Protein AF-A0A951BXE2-F1 (afdb_monomer)

Mean predicted aligned error: 8.33 Å

Structure (mmCIF, N/CA/C/O backbone):
data_AF-A0A951BXE2-F1
#
_entry.id   AF-A0A951BXE2-F1
#
loop_
_atom_site.group_PDB
_atom_site.id
_atom_site.type_symbol
_atom_site.label_atom_id
_atom_site.label_alt_id
_atom_site.label_comp_id
_atom_site.label_asym_id
_atom_site.label_entity_id
_atom_site.label_seq_id
_atom_site.pdbx_PDB_ins_code
_atom_site.Cartn_x
_atom_site.Cartn_y
_atom_site.Cartn_z
_atom_site.occupancy
_atom_site.B_iso_or_equiv
_atom_site.auth_seq_id
_atom_site.auth_comp_id
_atom_site.auth_asym_id
_atom_site.auth_atom_id
_atom_site.pdbx_PDB_model_num
ATOM 1 N N . MET A 1 1 ? 21.592 6.121 10.209 1.00 32.81 1 MET A N 1
ATOM 2 C CA . MET A 1 1 ? 21.013 7.074 11.179 1.00 32.81 1 MET A CA 1
ATOM 3 C C . MET A 1 1 ? 20.454 8.231 10.375 1.00 32.81 1 MET A C 1
ATOM 5 O O . MET A 1 1 ? 21.244 8.970 9.803 1.00 32.81 1 MET A O 1
ATOM 9 N N . ARG A 1 2 ? 19.125 8.329 10.240 1.00 44.91 2 ARG A N 1
ATOM 10 C CA . ARG A 1 2 ? 18.489 9.507 9.641 1.00 44.91 2 ARG A CA 1
ATOM 11 C C . ARG A 1 2 ? 18.768 10.678 10.575 1.00 44.91 2 ARG A C 1
ATOM 13 O O . ARG A 1 2 ? 18.333 10.673 11.724 1.00 44.91 2 ARG A O 1
ATOM 20 N N . TYR A 1 3 ? 19.587 11.619 10.120 1.00 31.77 3 TYR A N 1
ATOM 21 C CA . TYR A 1 3 ? 19.733 12.892 10.806 1.00 31.77 3 TYR A CA 1
ATOM 22 C C . TYR A 1 3 ? 18.396 13.611 10.699 1.00 31.77 3 TYR A C 1
ATOM 24 O O . TYR A 1 3 ? 17.775 13.637 9.639 1.00 31.77 3 TYR A O 1
ATOM 32 N N . TRP A 1 4 ? 17.937 14.108 11.837 1.00 38.69 4 TRP A N 1
ATOM 33 C CA . TRP A 1 4 ? 16.630 14.707 12.038 1.00 38.69 4 TRP A CA 1
ATOM 34 C C . TRP A 1 4 ? 16.454 15.918 11.109 1.00 38.69 4 TRP A C 1
ATOM 36 O O . TRP A 1 4 ? 16.872 17.025 11.423 1.00 38.69 4 TRP A O 1
ATOM 46 N N . ASN A 1 5 ? 15.847 15.693 9.948 1.00 27.61 5 ASN A N 1
ATOM 47 C CA . ASN A 1 5 ? 15.162 16.716 9.177 1.00 27.61 5 ASN A CA 1
ATOM 48 C C . ASN A 1 5 ? 13.704 16.292 9.167 1.00 27.61 5 ASN A C 1
ATOM 50 O O . ASN A 1 5 ? 13.271 15.507 8.327 1.00 27.61 5 ASN A O 1
ATOM 54 N N . VAL A 1 6 ? 12.957 16.774 10.156 1.00 38.56 6 VAL A N 1
ATOM 55 C CA . VAL A 1 6 ? 11.501 16.737 10.106 1.00 38.56 6 VAL A CA 1
ATOM 56 C C . VAL A 1 6 ? 11.100 17.672 8.967 1.00 38.56 6 VAL A C 1
ATOM 58 O O . VAL A 1 6 ? 10.948 18.877 9.158 1.00 38.56 6 VAL A O 1
ATOM 61 N N . LEU A 1 7 ? 11.018 17.139 7.749 1.00 33.62 7 LEU A N 1
ATOM 62 C CA . LEU A 1 7 ? 10.490 17.876 6.614 1.00 33.62 7 LEU A CA 1
ATOM 63 C C . LEU A 1 7 ? 8.962 17.882 6.760 1.00 33.62 7 LEU A C 1
ATOM 65 O O . LEU A 1 7 ? 8.259 17.047 6.199 1.00 33.62 7 LEU A O 1
ATOM 69 N N . PHE A 1 8 ? 8.445 18.806 7.572 1.00 41.22 8 PHE A N 1
ATOM 70 C CA . PHE A 1 8 ? 7.027 19.154 7.556 1.00 41.22 8 PHE A CA 1
ATOM 71 C C . PHE A 1 8 ? 6.716 19.797 6.201 1.00 41.22 8 PHE A C 1
ATOM 73 O O . PHE A 1 8 ? 6.899 20.997 6.011 1.00 41.22 8 PHE A O 1
ATOM 80 N N . LEU A 1 9 ? 6.233 19.004 5.249 1.00 40.50 9 LEU A N 1
ATOM 81 C CA . LEU A 1 9 ? 5.475 19.521 4.115 1.00 40.50 9 LEU A CA 1
ATOM 82 C C . LEU A 1 9 ? 4.016 19.117 4.280 1.00 40.50 9 LEU A C 1
ATOM 84 O O . LEU A 1 9 ? 3.549 18.143 3.703 1.00 40.50 9 LEU A O 1
ATOM 88 N N . ALA A 1 10 ? 3.293 19.913 5.061 1.00 40.94 10 ALA A N 1
ATOM 89 C CA . ALA A 1 10 ? 1.849 20.009 4.951 1.00 40.94 10 ALA A CA 1
ATOM 90 C C . ALA A 1 10 ? 1.418 21.429 5.325 1.00 40.94 10 ALA A C 1
ATOM 92 O O . ALA A 1 10 ? 1.419 21.809 6.493 1.00 40.94 10 ALA A O 1
ATOM 93 N N . VAL A 1 11 ? 1.022 22.215 4.325 1.00 41.53 11 VAL A N 1
ATOM 94 C CA . VAL A 1 11 ? 0.065 23.299 4.548 1.00 41.53 11 VAL A CA 1
ATOM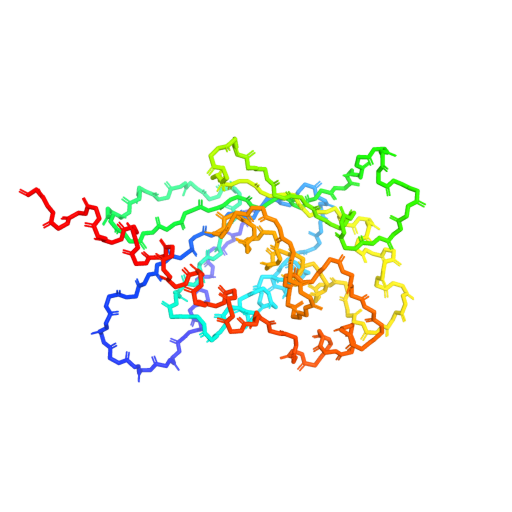 95 C C . VAL A 1 11 ? -1.128 23.027 3.649 1.00 41.53 11 VAL A C 1
ATOM 97 O O . VAL A 1 11 ? -1.159 23.422 2.490 1.00 41.53 11 VAL A O 1
ATOM 100 N N . PHE A 1 12 ? -2.123 22.363 4.223 1.00 40.31 12 PHE A N 1
ATOM 101 C CA . PHE A 1 12 ? -3.513 22.663 3.926 1.00 40.31 12 PHE A CA 1
ATOM 102 C C . PHE A 1 12 ? -4.162 23.042 5.250 1.00 40.31 12 PHE A C 1
ATOM 104 O O . PHE A 1 12 ? -4.399 22.200 6.111 1.00 40.31 12 PHE A O 1
ATOM 111 N N . ALA A 1 13 ? -4.399 24.341 5.424 1.00 41.44 13 ALA A N 1
ATOM 112 C CA . ALA A 1 13 ? -5.265 24.843 6.473 1.00 41.44 13 ALA A CA 1
ATOM 113 C C . ALA A 1 13 ? -6.704 24.420 6.136 1.00 41.44 13 ALA A C 1
ATOM 115 O O . ALA A 1 13 ? -7.408 25.092 5.386 1.00 41.44 13 ALA A O 1
ATOM 116 N N . GLY A 1 14 ? -7.105 23.265 6.656 1.00 33.75 14 GLY A N 1
ATOM 117 C CA . GLY A 1 14 ? -8.484 22.812 6.766 1.00 33.75 14 GLY A CA 1
ATOM 118 C C . GLY A 1 14 ? -8.750 22.513 8.237 1.00 33.75 14 GLY A C 1
ATOM 119 O O . GLY A 1 14 ? -7.901 21.933 8.900 1.00 33.75 14 GLY A O 1
ATOM 120 N N . ASN A 1 15 ? -9.874 23.008 8.747 1.00 37.72 15 ASN A N 1
ATOM 121 C CA . ASN A 1 15 ? -10.244 23.058 10.162 1.00 37.72 15 ASN A CA 1
ATOM 122 C C . ASN A 1 15 ? -9.956 21.780 10.976 1.00 37.72 15 ASN A C 1
ATOM 124 O O . ASN A 1 15 ? -10.069 20.669 10.468 1.00 37.72 15 ASN A O 1
ATOM 128 N N . LEU A 1 16 ? -9.660 21.992 12.265 1.00 46.91 16 LEU A N 1
ATOM 129 C CA . LEU A 1 16 ? -9.632 21.004 13.347 1.00 46.91 16 LEU A CA 1
ATOM 130 C C . LEU A 1 16 ? -10.877 20.105 13.302 1.00 46.91 16 LEU A C 1
ATOM 132 O O . LEU A 1 16 ? -11.921 20.460 13.840 1.00 46.91 16 LEU A O 1
ATOM 136 N N . ASP A 1 17 ? -10.746 18.936 12.694 1.00 48.78 17 ASP A N 1
ATOM 137 C CA . ASP A 1 17 ? -11.644 17.809 12.903 1.00 48.78 17 ASP A CA 1
ATOM 138 C C . ASP A 1 17 ? -10.753 16.625 13.264 1.00 48.78 17 ASP A C 1
ATOM 140 O O . ASP A 1 17 ? -9.683 16.447 12.680 1.00 48.78 17 ASP A O 1
ATOM 144 N N . ALA A 1 18 ? -11.126 15.865 14.289 1.00 53.56 18 ALA A N 1
ATOM 145 C CA . ALA A 1 18 ? -10.296 14.801 14.838 1.00 53.56 18 ALA A CA 1
ATOM 146 C C . ALA A 1 18 ? -10.163 13.632 13.843 1.00 53.56 18 ALA A C 1
ATOM 148 O O . ALA A 1 18 ? -10.902 12.649 13.914 1.00 53.56 18 ALA A O 1
ATOM 149 N N . GLY A 1 19 ? -9.249 13.780 12.883 1.00 69.19 19 GLY A N 1
ATOM 150 C CA . GLY A 1 19 ? -8.997 12.829 11.810 1.00 69.19 19 GLY A CA 1
ATOM 151 C C . GLY A 1 19 ? -8.467 11.504 12.343 1.00 69.19 19 GLY A C 1
ATOM 152 O O . GLY A 1 19 ? -7.704 11.459 13.307 1.00 69.19 19 GLY A O 1
ATOM 153 N N . TYR A 1 20 ? -8.884 10.408 11.717 1.00 83.50 20 TYR A N 1
ATOM 154 C CA . TYR A 1 20 ? -8.294 9.101 11.983 1.00 83.50 20 TYR A CA 1
ATOM 155 C C . TYR A 1 20 ? -6.838 9.093 11.528 1.00 83.50 20 TYR A C 1
ATOM 157 O O . TYR A 1 20 ? -6.518 9.668 10.486 1.00 83.50 20 TYR A O 1
ATOM 165 N N . ARG A 1 21 ? -5.964 8.418 12.275 1.00 87.88 21 ARG A N 1
ATOM 166 C CA . ARG A 1 21 ? -4.556 8.272 11.906 1.00 87.88 21 ARG A CA 1
ATOM 167 C C . ARG A 1 21 ? -4.246 6.830 11.536 1.00 87.88 21 ARG A C 1
ATOM 169 O O . ARG A 1 21 ? -4.663 5.896 12.218 1.00 87.88 21 ARG A O 1
ATOM 176 N N . ILE A 1 22 ? -3.492 6.660 10.460 1.00 91.38 22 ILE A N 1
ATOM 177 C CA . ILE A 1 22 ? -2.901 5.394 10.047 1.00 91.38 22 ILE A CA 1
ATOM 178 C C . ILE A 1 22 ? -1.387 5.559 10.150 1.00 91.38 22 ILE A C 1
ATOM 180 O O . ILE A 1 22 ? -0.772 6.245 9.342 1.00 91.38 22 ILE A O 1
ATOM 184 N N . GLU A 1 23 ? -0.777 4.937 11.148 1.00 92.44 23 GLU A N 1
ATOM 185 C CA . GLU A 1 23 ? 0.674 4.846 11.258 1.00 92.44 23 GLU A CA 1
ATOM 186 C C . GLU A 1 23 ? 1.167 3.606 10.516 1.00 92.44 23 GLU A C 1
ATOM 188 O O . GLU A 1 23 ? 0.747 2.487 10.811 1.00 92.44 23 GLU A O 1
ATOM 193 N N . VAL A 1 24 ? 2.098 3.788 9.585 1.00 95.00 24 VAL A N 1
ATOM 194 C CA . VAL A 1 24 ? 2.720 2.694 8.842 1.00 95.00 24 VAL A CA 1
ATOM 195 C C . VAL A 1 24 ? 4.212 2.685 9.127 1.00 95.00 24 VAL A C 1
ATOM 197 O O . VAL A 1 24 ? 4.941 3.603 8.763 1.00 95.00 24 VAL A O 1
ATOM 200 N N . VAL A 1 25 ? 4.673 1.628 9.791 1.00 95.62 25 VAL A N 1
ATOM 201 C CA . VAL A 1 25 ? 6.096 1.367 10.002 1.00 95.62 25 VAL A CA 1
ATOM 202 C C . VAL A 1 25 ? 6.639 0.632 8.783 1.00 95.62 25 VAL A C 1
ATOM 204 O O . VAL A 1 25 ? 6.129 -0.435 8.448 1.00 95.62 25 VAL A O 1
ATOM 207 N N . VAL A 1 26 ? 7.677 1.160 8.139 1.00 96.81 26 VAL A N 1
ATOM 208 C CA . VAL A 1 26 ? 8.305 0.558 6.957 1.00 96.81 26 VAL A CA 1
ATOM 209 C C . VAL A 1 26 ? 9.678 -0.007 7.323 1.00 96.81 26 VAL A C 1
ATOM 211 O O . VAL A 1 26 ? 10.581 0.702 7.771 1.00 96.81 26 VAL A O 1
ATOM 214 N N . CYS A 1 27 ? 9.849 -1.316 7.130 1.00 96.38 27 CYS A N 1
ATOM 215 C CA . CYS A 1 27 ? 11.110 -2.026 7.330 1.00 96.38 27 CYS A CA 1
ATOM 216 C C . CYS A 1 27 ? 11.719 -2.445 5.994 1.00 96.38 27 CYS A C 1
ATOM 218 O O . CYS A 1 27 ? 11.219 -3.347 5.322 1.00 96.38 27 CYS A O 1
ATOM 220 N N . ASN A 1 28 ? 12.838 -1.816 5.636 1.00 95.94 28 ASN A N 1
ATOM 221 C CA . ASN A 1 28 ? 13.569 -2.088 4.405 1.00 95.94 28 ASN A CA 1
ATOM 222 C C . ASN A 1 28 ? 14.515 -3.297 4.543 1.00 95.94 28 ASN A C 1
ATOM 224 O O . ASN A 1 28 ? 15.723 -3.135 4.705 1.00 95.94 28 ASN A O 1
ATOM 228 N N . PHE A 1 29 ? 13.980 -4.517 4.467 1.00 95.81 29 PHE A N 1
ATOM 229 C CA . PHE A 1 29 ? 14.803 -5.735 4.386 1.00 95.81 29 PHE A CA 1
ATOM 230 C C . PHE A 1 29 ? 15.320 -6.016 2.966 1.00 95.81 29 PHE A C 1
ATOM 232 O O . PHE A 1 29 ? 16.165 -6.890 2.792 1.00 95.81 29 PHE A O 1
ATOM 239 N N . ALA A 1 30 ? 14.840 -5.273 1.967 1.00 94.81 30 ALA A N 1
ATOM 240 C CA . ALA A 1 30 ? 15.291 -5.342 0.581 1.00 94.81 30 ALA A CA 1
ATOM 241 C C . ALA A 1 30 ? 16.540 -4.489 0.297 1.00 94.81 30 ALA A C 1
ATOM 243 O O . ALA A 1 30 ? 17.122 -4.591 -0.774 1.00 94.81 30 ALA A O 1
ATOM 244 N N . SER A 1 31 ? 16.993 -3.676 1.262 1.00 94.81 31 SER A N 1
ATOM 245 C CA . SER A 1 31 ? 18.116 -2.740 1.077 1.00 94.81 31 SER A CA 1
ATOM 246 C C . SER A 1 31 ? 17.917 -1.764 -0.089 1.00 94.81 31 SER A C 1
ATOM 248 O O . SER A 1 31 ? 18.885 -1.327 -0.708 1.00 94.81 31 SER A O 1
ATOM 250 N N . LEU A 1 32 ? 16.662 -1.382 -0.349 1.00 94.62 32 LEU A N 1
ATOM 251 C CA . LEU A 1 32 ? 16.334 -0.345 -1.322 1.00 94.62 32 LEU A CA 1
ATOM 252 C C . LEU A 1 32 ? 16.959 1.005 -0.933 1.00 94.62 32 LEU A C 1
ATOM 254 O O . LEU A 1 32 ? 17.033 1.322 0.263 1.00 94.62 32 LEU A O 1
ATOM 258 N N . PRO A 1 33 ? 17.368 1.828 -1.909 1.00 95.62 33 PRO A N 1
ATOM 259 C CA . PRO A 1 33 ? 17.777 3.204 -1.665 1.00 95.62 33 PRO A CA 1
ATOM 260 C C . PRO A 1 33 ? 16.678 4.043 -0.995 1.00 95.62 33 PRO A C 1
ATOM 262 O O . PRO A 1 33 ? 15.490 3.885 -1.274 1.00 95.62 33 PRO A O 1
ATOM 265 N N . GLU A 1 34 ? 17.069 5.013 -0.163 1.00 93.44 34 GLU A N 1
ATOM 266 C CA . GLU A 1 34 ? 16.116 5.864 0.575 1.00 93.44 34 GLU A CA 1
ATOM 267 C C . GLU A 1 34 ? 15.155 6.641 -0.343 1.00 93.44 34 GLU A C 1
ATOM 269 O O . GLU A 1 34 ? 13.986 6.826 0.004 1.00 93.44 34 GLU A O 1
ATOM 274 N N . TYR A 1 35 ? 15.609 7.058 -1.531 1.00 94.56 35 TYR A N 1
ATOM 275 C CA . TYR A 1 35 ? 14.757 7.779 -2.482 1.00 94.56 35 TYR A CA 1
ATOM 276 C C . TYR A 1 35 ? 13.623 6.901 -3.034 1.00 94.56 35 TYR A C 1
ATOM 278 O O . TYR A 1 35 ? 12.535 7.414 -3.300 1.00 94.56 35 TYR A O 1
ATOM 286 N N . GLU A 1 36 ? 13.847 5.592 -3.180 1.00 95.69 36 GLU A N 1
ATOM 287 C CA . GLU A 1 36 ? 12.826 4.659 -3.667 1.00 95.69 36 GLU A CA 1
ATOM 288 C C . GLU A 1 36 ? 11.764 4.421 -2.605 1.00 95.69 36 GLU A C 1
ATOM 290 O O . GLU A 1 36 ? 10.576 4.454 -2.916 1.00 95.69 36 GLU A O 1
ATOM 295 N N . ILE A 1 37 ? 12.187 4.271 -1.346 1.00 96.50 37 ILE A N 1
ATOM 296 C CA . ILE A 1 37 ? 11.281 4.141 -0.200 1.00 96.50 37 ILE A CA 1
ATOM 297 C C . ILE A 1 37 ? 10.431 5.402 -0.071 1.00 96.50 37 ILE A C 1
ATOM 299 O O . ILE A 1 37 ? 9.210 5.314 -0.067 1.00 96.50 37 ILE A O 1
ATOM 303 N N . THR A 1 38 ? 11.064 6.577 -0.057 1.00 96.19 38 THR A N 1
ATOM 304 C CA . THR A 1 38 ? 10.362 7.865 0.073 1.00 96.19 38 THR A CA 1
ATOM 305 C C . THR A 1 38 ? 9.359 8.072 -1.067 1.00 96.19 38 THR A C 1
ATOM 307 O O . THR A 1 38 ? 8.251 8.562 -0.855 1.00 96.19 38 THR A O 1
ATOM 310 N N . THR A 1 39 ? 9.719 7.669 -2.291 1.00 97.06 39 THR A N 1
ATOM 311 C CA . THR A 1 39 ? 8.804 7.737 -3.438 1.00 97.06 39 THR A CA 1
ATOM 312 C C . THR A 1 39 ? 7.649 6.750 -3.274 1.00 97.06 39 THR A C 1
ATOM 314 O O . THR A 1 39 ? 6.500 7.132 -3.466 1.00 97.06 39 THR A O 1
ATOM 317 N N . ALA A 1 40 ? 7.918 5.506 -2.872 1.00 97.81 40 ALA A N 1
ATOM 318 C CA . ALA A 1 40 ? 6.885 4.502 -2.636 1.00 97.81 40 ALA A CA 1
ATOM 319 C C . ALA A 1 40 ? 5.904 4.913 -1.524 1.00 97.81 40 ALA A C 1
ATOM 321 O O . ALA A 1 40 ? 4.694 4.790 -1.701 1.00 97.81 40 ALA A O 1
ATOM 322 N N . GLU A 1 41 ? 6.399 5.466 -0.416 1.00 97.75 41 GLU A N 1
ATOM 323 C CA . GLU A 1 41 ? 5.582 6.025 0.667 1.00 97.75 41 GLU A CA 1
ATOM 324 C C . GLU A 1 41 ? 4.681 7.160 0.162 1.00 97.75 41 GLU A C 1
ATOM 326 O O . GLU A 1 41 ? 3.491 7.195 0.473 1.00 97.75 41 GLU A O 1
ATOM 331 N N . ALA A 1 42 ? 5.209 8.060 -0.675 1.00 96.75 42 ALA A N 1
ATOM 332 C CA . ALA A 1 42 ? 4.427 9.146 -1.263 1.00 96.75 42 ALA A CA 1
ATOM 333 C C . ALA A 1 42 ? 3.335 8.641 -2.226 1.00 96.75 42 ALA A C 1
ATOM 335 O O . ALA A 1 42 ? 2.222 9.169 -2.230 1.00 96.75 42 ALA A O 1
ATOM 336 N N . GLU A 1 43 ? 3.626 7.614 -3.026 1.00 97.75 43 GLU A N 1
ATOM 337 C CA . GLU A 1 43 ? 2.657 6.990 -3.937 1.00 97.75 43 GLU A CA 1
ATOM 338 C C . GLU A 1 43 ? 1.566 6.240 -3.162 1.00 97.75 43 GL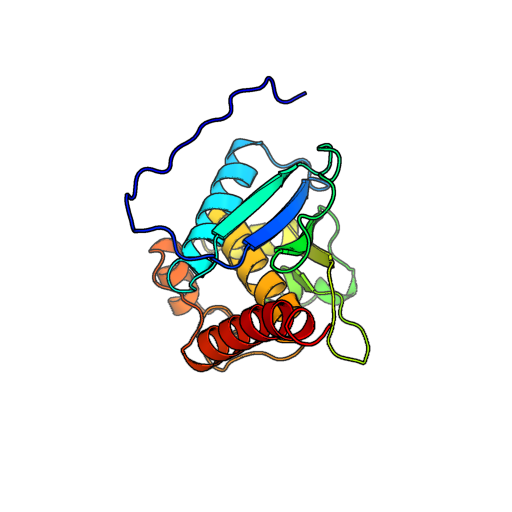U A C 1
ATOM 340 O O . GLU A 1 43 ? 0.377 6.379 -3.458 1.00 97.75 43 GLU A O 1
ATOM 345 N N . ALA A 1 44 ? 1.946 5.520 -2.104 1.00 97.56 44 ALA A N 1
ATOM 346 C CA . ALA A 1 44 ? 1.000 4.888 -1.195 1.00 97.56 44 ALA A CA 1
ATOM 347 C C . ALA A 1 44 ? 0.126 5.934 -0.483 1.00 97.56 44 ALA A C 1
ATOM 349 O O . ALA A 1 44 ? -1.091 5.791 -0.439 1.00 97.56 44 ALA A O 1
ATOM 350 N N . ALA A 1 45 ? 0.707 7.027 0.019 1.00 95.44 45 ALA A N 1
ATOM 351 C CA . ALA A 1 45 ? -0.051 8.117 0.635 1.00 95.44 45 ALA A CA 1
ATOM 352 C C . ALA A 1 45 ? -1.056 8.732 -0.350 1.00 95.44 45 ALA A C 1
ATOM 354 O O . ALA A 1 45 ? -2.208 8.984 0.009 1.00 95.44 45 ALA A O 1
ATOM 355 N N . PHE A 1 46 ? -0.651 8.916 -1.610 1.00 95.44 46 PHE A N 1
ATOM 356 C CA . PHE A 1 46 ? -1.538 9.414 -2.655 1.00 95.44 46 PHE A CA 1
ATOM 357 C C . PHE A 1 46 ? -2.718 8.464 -2.908 1.00 95.44 46 PHE A C 1
ATOM 359 O O . PHE A 1 46 ? -3.857 8.914 -3.027 1.00 95.44 46 PHE A O 1
ATOM 366 N N . ALA A 1 47 ? -2.494 7.148 -2.918 1.00 96.00 47 ALA A N 1
ATOM 367 C CA . ALA A 1 47 ? -3.574 6.168 -3.039 1.00 96.00 47 ALA A CA 1
ATOM 368 C C . ALA A 1 47 ? -4.662 6.327 -1.952 1.00 96.00 47 ALA A C 1
ATOM 370 O O . ALA A 1 47 ? -5.842 6.098 -2.226 1.00 96.00 47 ALA A O 1
ATOM 371 N N . PHE A 1 48 ? -4.298 6.793 -0.752 1.00 94.50 48 PHE A N 1
ATOM 372 C CA . PHE A 1 48 ? -5.230 7.074 0.346 1.00 94.50 48 PHE A CA 1
ATOM 373 C C . PHE A 1 48 ? -5.841 8.489 0.326 1.00 94.50 48 PHE A C 1
ATOM 375 O O . PHE A 1 48 ? -6.703 8.771 1.152 1.00 94.50 48 PHE A O 1
ATOM 382 N N . HIS A 1 49 ? -5.493 9.370 -0.621 1.00 92.50 49 HIS A N 1
ATOM 383 C CA . HIS A 1 49 ? -5.849 10.803 -0.573 1.00 92.50 49 HIS A CA 1
ATOM 384 C C . HIS A 1 49 ? -7.357 11.129 -0.504 1.00 92.50 49 HIS A C 1
ATOM 386 O O . HIS A 1 49 ? -7.742 12.222 -0.096 1.00 92.50 49 HIS A O 1
ATOM 392 N N . THR A 1 50 ? -8.228 10.200 -0.909 1.00 89.75 50 THR A N 1
ATOM 393 C CA . THR A 1 50 ? -9.692 10.370 -0.883 1.00 89.75 50 THR A CA 1
ATOM 394 C C . THR A 1 50 ? -10.359 9.733 0.341 1.00 89.75 50 THR A C 1
ATOM 396 O O . THR A 1 50 ? -11.595 9.720 0.447 1.00 89.75 50 THR A O 1
ATOM 399 N N . ILE A 1 51 ? -9.556 9.173 1.247 1.00 90.88 51 ILE A N 1
ATOM 400 C CA . ILE A 1 51 ? -9.959 8.601 2.529 1.00 90.88 51 ILE A CA 1
ATOM 401 C C . ILE A 1 51 ? -9.650 9.651 3.608 1.00 90.88 51 ILE A C 1
ATOM 403 O O . ILE A 1 51 ? -8.555 10.207 3.611 1.00 90.88 51 ILE A O 1
ATOM 407 N N . PRO A 1 52 ? -10.587 9.954 4.525 1.00 86.19 52 PRO A N 1
ATOM 408 C CA . PRO A 1 52 ? -10.395 10.973 5.557 1.00 86.19 52 PRO A CA 1
ATOM 409 C C . PRO A 1 52 ? -9.528 10.439 6.711 1.00 86.19 52 PRO A C 1
ATOM 411 O O . PRO A 1 52 ? -10.002 10.278 7.836 1.00 86.19 52 PRO A O 1
ATOM 414 N N . ALA A 1 53 ? -8.271 10.115 6.412 1.00 86.19 53 ALA A N 1
ATOM 415 C CA . ALA A 1 53 ? -7.280 9.668 7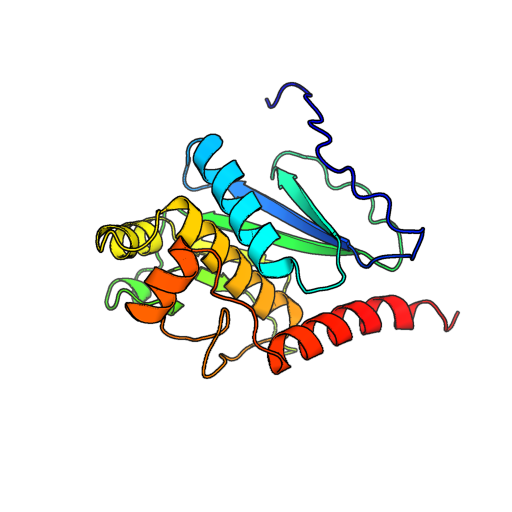.377 1.00 86.19 53 ALA A CA 1
ATOM 416 C C . ALA A 1 53 ? -5.913 10.293 7.085 1.00 86.19 53 ALA A C 1
ATOM 418 O O . ALA A 1 53 ? -5.494 10.389 5.933 1.00 86.19 53 ALA A O 1
ATOM 419 N N . GLU A 1 54 ? -5.208 10.683 8.140 1.00 87.56 54 GLU A N 1
ATOM 420 C CA . GLU A 1 54 ? -3.799 11.055 8.065 1.00 87.56 54 GLU A CA 1
ATOM 421 C C . GLU A 1 54 ? -2.956 9.774 8.019 1.00 87.56 54 GLU A C 1
ATOM 423 O O . GLU A 1 54 ? -3.051 8.946 8.926 1.00 87.56 54 GLU A O 1
ATOM 428 N N . VAL A 1 55 ? -2.134 9.596 6.980 1.00 90.75 55 VAL A N 1
ATOM 429 C CA . VAL A 1 55 ? -1.182 8.478 6.899 1.00 90.75 55 VAL A CA 1
ATOM 430 C C . VAL A 1 55 ? 0.205 8.972 7.297 1.00 90.75 55 VAL A C 1
ATOM 432 O O . VAL A 1 55 ? 0.773 9.840 6.635 1.00 90.75 55 VAL A O 1
ATOM 435 N N . THR A 1 56 ? 0.758 8.415 8.371 1.00 91.31 56 THR A N 1
ATOM 436 C CA . THR A 1 56 ? 2.088 8.751 8.888 1.00 91.31 56 THR A CA 1
ATOM 437 C C . THR A 1 56 ? 3.049 7.592 8.646 1.00 91.31 56 THR A C 1
ATOM 439 O O . THR A 1 56 ? 2.794 6.470 9.079 1.00 91.31 56 THR A O 1
ATOM 442 N N . TRP A 1 57 ? 4.174 7.874 7.995 1.00 93.06 57 TRP A N 1
ATOM 443 C CA . TRP A 1 57 ? 5.209 6.893 7.668 1.00 93.06 57 TRP A CA 1
ATOM 444 C C . TRP A 1 57 ? 6.343 6.949 8.689 1.00 93.06 57 TRP A C 1
ATOM 446 O O . TRP A 1 57 ? 6.836 8.027 9.024 1.00 93.06 57 TRP A O 1
ATOM 456 N N . LEU A 1 58 ? 6.738 5.791 9.211 1.00 92.25 58 LEU A N 1
ATOM 457 C CA . LEU A 1 58 ? 7.748 5.657 10.256 1.00 92.25 58 LEU A CA 1
ATOM 458 C C . LEU A 1 58 ? 8.807 4.642 9.833 1.00 92.25 58 LEU A C 1
ATOM 460 O O . LEU A 1 58 ? 8.478 3.559 9.356 1.00 92.25 58 LEU A O 1
ATOM 464 N N . ASP A 1 59 ? 10.080 4.929 10.097 1.00 89.62 59 ASP A N 1
ATOM 465 C CA . ASP A 1 59 ? 11.121 3.915 9.921 1.00 89.62 59 ASP A CA 1
ATOM 466 C C . ASP A 1 59 ? 11.005 2.794 10.949 1.00 89.62 59 ASP A C 1
ATOM 468 O O . ASP A 1 59 ? 10.728 3.027 12.123 1.00 89.62 59 ASP A O 1
ATOM 472 N N . CYS A 1 60 ? 11.382 1.587 10.537 1.00 86.19 60 CYS A N 1
ATOM 473 C CA . CYS A 1 60 ? 11.529 0.414 11.404 1.00 86.19 60 CYS A CA 1
ATOM 474 C C . CYS A 1 60 ? 12.396 0.641 12.653 1.00 86.19 60 CYS A C 1
ATOM 476 O O . CYS A 1 60 ? 12.175 0.031 13.696 1.00 86.19 60 CYS A O 1
ATOM 478 N N . ALA A 1 61 ? 13.421 1.489 12.531 1.00 78.38 61 ALA A N 1
ATOM 479 C CA . ALA A 1 61 ? 14.342 1.797 13.620 1.00 78.38 61 ALA A CA 1
ATOM 480 C C . ALA A 1 61 ? 13.786 2.850 14.592 1.00 78.38 61 ALA A C 1
ATOM 482 O O . ALA A 1 61 ? 14.378 3.072 15.648 1.00 78.38 61 ALA A O 1
ATOM 483 N N . THR A 1 62 ? 12.681 3.512 14.239 1.00 74.12 62 THR A N 1
ATOM 484 C CA . THR A 1 62 ? 12.056 4.527 15.081 1.00 74.12 62 THR A CA 1
ATOM 485 C C . THR A 1 62 ? 11.312 3.830 16.217 1.00 74.12 62 THR A C 1
ATOM 487 O O . THR A 1 62 ? 10.431 3.007 15.954 1.00 74.12 62 THR A O 1
ATOM 490 N N . PRO A 1 63 ? 11.640 4.134 17.489 1.00 64.50 63 PRO A N 1
ATOM 491 C CA . PRO A 1 63 ? 10.883 3.626 18.619 1.00 64.50 63 PRO A CA 1
ATOM 492 C C . PRO A 1 63 ? 9.410 3.964 18.438 1.00 64.50 63 PRO A C 1
ATOM 494 O O . PRO A 1 63 ? 9.067 5.100 18.120 1.00 64.50 63 PRO A O 1
ATOM 497 N N . SER A 1 64 ? 8.551 2.973 18.647 1.00 59.28 64 SER A N 1
ATOM 498 C CA . SER A 1 64 ? 7.105 3.155 18.629 1.00 59.28 64 SER A CA 1
ATOM 499 C C . SER A 1 64 ? 6.733 4.244 19.648 1.00 59.28 64 SER A C 1
ATOM 501 O O . SER A 1 64 ? 6.941 4.028 20.847 1.00 59.28 64 SER A O 1
ATOM 503 N N . PRO A 1 65 ? 6.226 5.425 19.230 1.00 58.66 65 PRO A N 1
ATOM 504 C CA . PRO A 1 65 ? 5.568 6.322 20.165 1.00 58.66 65 PRO A CA 1
ATOM 505 C C . PRO A 1 65 ? 4.461 5.549 20.879 1.00 58.66 65 PRO A C 1
ATOM 507 O O . PRO A 1 65 ? 3.802 4.695 20.269 1.00 58.66 65 PRO A O 1
ATOM 510 N N . LYS A 1 66 ? 4.274 5.839 22.174 1.00 57.00 66 LYS A N 1
ATOM 511 C CA . LYS A 1 66 ? 3.112 5.344 22.919 1.00 57.00 66 LYS A CA 1
ATOM 512 C C . LYS A 1 66 ? 1.875 5.706 22.105 1.00 57.00 66 LYS A C 1
ATOM 514 O O . LYS A 1 66 ? 1.757 6.852 21.679 1.00 57.00 66 LYS A O 1
ATOM 519 N N . SER A 1 67 ? 1.021 4.723 21.830 1.00 53.84 67 SER A N 1
ATOM 520 C CA . SER A 1 67 ? -0.195 4.955 21.060 1.00 53.84 67 SER A CA 1
ATOM 521 C C . SER A 1 67 ? -1.004 6.042 21.754 1.00 53.84 67 SER A C 1
ATOM 523 O O . SER A 1 67 ? -1.411 5.852 22.899 1.00 53.84 67 SER A O 1
ATOM 525 N N . GLU A 1 68 ? -1.224 7.161 21.071 1.00 56.09 68 GLU A N 1
ATOM 526 C CA . GLU A 1 68 ? -2.276 8.100 21.448 1.00 56.09 68 GLU A CA 1
ATOM 527 C C . GLU A 1 68 ? -3.586 7.301 21.465 1.00 56.09 68 GLU A C 1
ATOM 529 O O . GLU A 1 68 ? -3.960 6.676 20.463 1.00 56.09 68 GLU A O 1
ATOM 534 N N . GLU A 1 69 ? -4.220 7.224 22.633 1.00 57.44 69 GLU A N 1
ATOM 535 C CA . GLU A 1 69 ? -5.408 6.408 22.854 1.00 57.44 69 GLU A CA 1
ATOM 536 C C . GLU A 1 69 ? -6.541 6.846 21.908 1.00 57.44 69 GLU A C 1
ATOM 538 O O . GLU A 1 69 ? -6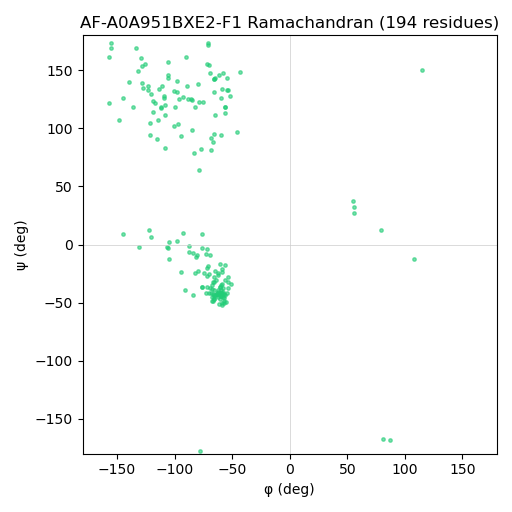.918 8.014 21.836 1.00 57.44 69 GLU A O 1
ATOM 543 N N . GLY A 1 70 ? -7.088 5.881 21.159 1.00 61.78 70 GLY A N 1
ATOM 544 C CA . GLY A 1 70 ? -8.457 5.957 20.644 1.00 61.78 70 GLY A CA 1
ATOM 545 C C . GLY A 1 70 ? -8.683 6.207 19.150 1.00 61.78 70 GLY A C 1
ATOM 546 O O . GLY A 1 70 ? -9.813 6.030 18.697 1.00 61.78 70 GLY A O 1
ATOM 547 N N . ARG A 1 71 ? -7.678 6.599 18.350 1.00 73.12 71 ARG A N 1
ATOM 548 C CA . ARG A 1 71 ? -7.901 6.944 16.917 1.00 73.12 71 ARG A CA 1
ATOM 549 C C . ARG A 1 71 ? -6.786 6.574 15.935 1.00 73.12 71 ARG A C 1
ATOM 551 O O . ARG A 1 71 ? -6.855 6.957 14.765 1.00 73.12 71 ARG A O 1
ATOM 558 N N . THR A 1 72 ? -5.794 5.814 16.386 1.00 84.12 72 THR A N 1
ATOM 559 C CA . THR A 1 72 ? -4.629 5.452 15.571 1.00 84.12 72 THR A CA 1
ATOM 560 C C . THR A 1 72 ? -4.630 3.961 15.260 1.00 84.12 72 THR A C 1
ATOM 562 O O . THR A 1 72 ? -4.523 3.134 16.163 1.00 84.12 72 THR A O 1
ATOM 565 N N . LEU A 1 73 ? -4.717 3.612 13.978 1.00 89.00 73 LEU A N 1
ATOM 566 C CA . LEU A 1 73 ? -4.395 2.270 13.499 1.00 89.00 73 LEU A CA 1
ATOM 567 C C . LEU A 1 73 ? -2.912 2.205 13.161 1.00 89.00 73 LEU A C 1
ATOM 569 O O . LEU A 1 73 ? -2.388 3.112 12.521 1.00 89.00 73 LEU A O 1
ATOM 573 N N . ARG A 1 74 ? -2.243 1.126 13.568 1.00 90.62 74 ARG A N 1
ATOM 574 C CA . ARG A 1 74 ? -0.819 0.926 13.302 1.00 90.62 74 ARG A CA 1
ATOM 575 C C . ARG A 1 74 ? -0.587 -0.341 12.497 1.00 90.62 74 ARG A C 1
ATOM 577 O O . ARG A 1 74 ? -1.023 -1.417 12.898 1.00 90.62 74 ARG A O 1
ATOM 584 N N . PHE A 1 75 ? 0.168 -0.208 11.415 1.00 94.44 75 PHE A N 1
ATOM 585 C CA . PHE A 1 75 ? 0.557 -1.296 10.529 1.00 94.44 75 PHE A CA 1
ATOM 586 C C . PHE A 1 75 ? 2.075 -1.354 10.358 1.00 94.44 75 PHE A C 1
ATOM 588 O O . PHE A 1 75 ? 2.783 -0.359 10.510 1.00 94.44 75 PHE A O 1
ATOM 595 N N . LEU A 1 76 ? 2.571 -2.540 10.029 1.00 95.56 76 LEU A N 1
ATOM 596 C CA . LEU A 1 76 ? 3.954 -2.829 9.695 1.00 95.56 76 LEU A CA 1
ATOM 597 C C . LEU A 1 76 ? 4.015 -3.325 8.252 1.00 95.56 76 LEU A C 1
ATOM 599 O O . LEU A 1 76 ? 3.434 -4.355 7.925 1.00 95.56 76 LEU A O 1
ATOM 603 N N . VAL A 1 77 ? 4.775 -2.636 7.414 1.00 97.94 77 VAL A N 1
ATOM 604 C CA . VAL A 1 77 ? 5.105 -3.058 6.055 1.00 97.94 77 VAL A CA 1
ATOM 605 C C . VAL A 1 77 ? 6.577 -3.443 6.000 1.00 97.94 77 VAL A C 1
ATOM 607 O O . VAL A 1 77 ? 7.457 -2.682 6.403 1.00 97.94 77 VAL A O 1
ATOM 610 N N . ARG A 1 78 ? 6.869 -4.636 5.486 1.00 97.56 78 ARG A N 1
ATOM 611 C CA . ARG A 1 78 ? 8.232 -5.137 5.303 1.00 97.56 78 ARG A CA 1
ATOM 612 C C . ARG A 1 78 ? 8.527 -5.228 3.810 1.00 97.56 78 ARG A C 1
ATOM 614 O O . ARG A 1 78 ? 7.888 -5.995 3.101 1.00 97.56 78 ARG A O 1
ATOM 621 N N . LEU A 1 79 ? 9.517 -4.477 3.342 1.00 97.44 79 LEU A N 1
ATOM 622 C CA . LEU A 1 79 ? 10.035 -4.598 1.980 1.00 97.44 79 LEU A CA 1
ATOM 623 C C . LEU A 1 79 ? 11.032 -5.758 1.969 1.00 97.44 79 LEU A C 1
ATOM 625 O O . LEU A 1 79 ? 12.003 -5.734 2.727 1.00 97.44 79 LEU A O 1
ATOM 629 N N . ARG A 1 80 ? 10.761 -6.802 1.189 1.00 96.00 80 ARG A N 1
ATOM 630 C CA . ARG A 1 80 ? 11.443 -8.101 1.231 1.00 96.00 80 ARG A CA 1
ATOM 631 C C . ARG A 1 80 ? 12.227 -8.348 -0.055 1.00 96.00 80 ARG A C 1
ATOM 633 O O . ARG A 1 80 ? 11.686 -8.201 -1.147 1.00 96.00 80 ARG A O 1
ATOM 640 N N . GLN A 1 81 ? 13.475 -8.798 0.090 1.00 93.06 81 GLN A N 1
ATOM 641 C CA . GLN A 1 81 ? 14.280 -9.296 -1.034 1.00 93.06 81 GLN A CA 1
ATOM 642 C C . GLN A 1 81 ? 13.916 -10.737 -1.417 1.00 93.06 81 GLN A C 1
ATOM 644 O O . GLN A 1 81 ? 14.205 -11.187 -2.520 1.00 93.06 81 GLN A O 1
ATOM 649 N N . ASP A 1 82 ? 13.331 -1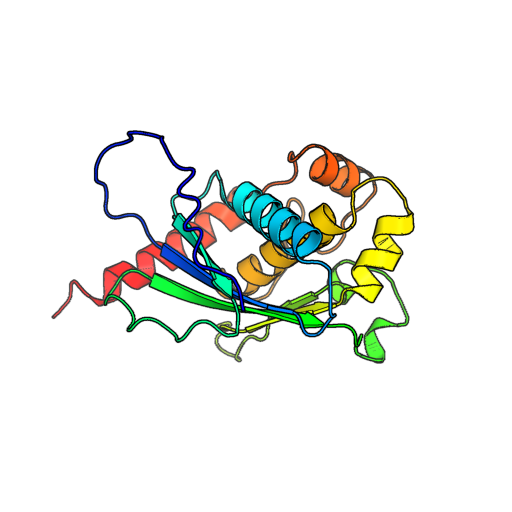1.501 -0.499 1.00 87.88 82 ASP A N 1
ATOM 650 C CA . ASP A 1 82 ? 12.956 -12.891 -0.709 1.00 87.88 82 ASP A CA 1
ATOM 651 C C . ASP A 1 82 ? 11.509 -13.006 -1.191 1.00 87.88 82 ASP A C 1
ATOM 653 O O . ASP A 1 82 ? 10.582 -12.517 -0.553 1.00 87.88 82 ASP A O 1
ATOM 657 N N . VAL A 1 83 ? 11.313 -13.712 -2.305 1.00 76.25 83 VAL A N 1
ATOM 658 C CA . VAL A 1 83 ? 9.987 -14.114 -2.781 1.00 76.25 83 VAL A CA 1
ATOM 659 C C . VAL A 1 83 ? 9.725 -15.545 -2.302 1.00 76.25 83 VAL A C 1
ATOM 661 O O . VAL A 1 83 ? 10.531 -16.442 -2.587 1.00 76.25 83 VAL A O 1
ATOM 664 N N . PRO A 1 84 ? 8.618 -15.819 -1.592 1.00 73.00 84 PRO A N 1
ATOM 665 C CA . PRO A 1 84 ? 8.259 -17.183 -1.236 1.00 73.00 84 PRO A CA 1
ATOM 666 C C . PRO A 1 84 ? 8.187 -18.094 -2.471 1.00 73.00 84 PRO A C 1
ATOM 668 O O . PRO A 1 84 ? 7.566 -17.755 -3.473 1.00 73.00 84 PRO A O 1
ATOM 671 N N . ARG A 1 85 ? 8.796 -19.287 -2.397 1.00 68.38 85 ARG A N 1
ATOM 672 C CA . ARG A 1 85 ? 8.998 -20.178 -3.562 1.00 68.38 85 ARG A CA 1
ATOM 673 C C . ARG A 1 85 ? 7.729 -20.517 -4.353 1.00 68.38 85 ARG A C 1
ATOM 675 O O . ARG A 1 85 ? 7.820 -20.802 -5.542 1.00 68.38 85 ARG A O 1
ATOM 682 N N . TYR A 1 86 ? 6.563 -20.506 -3.711 1.00 64.69 86 TYR A N 1
ATOM 683 C CA . TYR A 1 86 ? 5.286 -20.793 -4.368 1.00 64.69 86 TYR A CA 1
ATOM 684 C C . TYR A 1 86 ? 4.816 -19.672 -5.309 1.00 64.69 86 TYR A C 1
ATOM 686 O O . TYR A 1 86 ? 4.039 -19.946 -6.218 1.00 64.69 86 TYR A O 1
ATOM 694 N N . TYR A 1 87 ? 5.324 -18.449 -5.148 1.00 62.34 87 TYR A N 1
ATOM 695 C CA . TYR A 1 87 ? 5.008 -17.300 -5.999 1.00 62.34 87 TYR A CA 1
ATOM 696 C C . TYR A 1 87 ? 5.901 -17.178 -7.241 1.00 62.34 87 TYR A C 1
ATOM 698 O O . TYR A 1 87 ? 5.623 -16.378 -8.122 1.00 62.34 87 TYR A O 1
ATOM 706 N N . LEU A 1 88 ? 6.943 -18.004 -7.376 1.00 61.94 88 LEU A N 1
ATOM 707 C CA . LEU A 1 88 ? 7.893 -17.928 -8.497 1.00 61.94 88 LEU A CA 1
ATOM 708 C C . LEU A 1 88 ? 7.322 -18.401 -9.850 1.00 61.94 88 LEU A C 1
ATOM 710 O O . LEU A 1 88 ? 8.036 -18.380 -10.849 1.00 61.94 88 LEU A O 1
ATOM 714 N N . ARG A 1 89 ? 6.078 -18.898 -9.889 1.00 61.12 89 ARG A N 1
ATOM 715 C CA . ARG A 1 89 ? 5.479 -19.508 -11.088 1.00 61.12 89 ARG A CA 1
ATOM 716 C C . ARG A 1 89 ? 4.641 -18.551 -11.935 1.00 61.12 89 ARG A C 1
ATOM 718 O O . ARG A 1 89 ? 4.500 -18.812 -13.124 1.00 61.12 89 ARG A O 1
ATOM 725 N N . GLU A 1 90 ? 4.125 -17.470 -11.361 1.00 64.31 90 GLU A N 1
ATOM 726 C CA . GLU A 1 90 ? 3.311 -16.473 -12.065 1.00 64.31 90 GLU A CA 1
ATOM 727 C C . GLU A 1 90 ? 3.617 -15.091 -11.491 1.00 64.31 90 GLU A C 1
ATOM 729 O O . GLU A 1 90 ? 3.504 -14.900 -10.287 1.00 64.31 90 GLU A O 1
ATOM 734 N N . VAL A 1 91 ? 3.984 -14.124 -12.334 1.00 63.12 91 VAL A N 1
ATOM 735 C CA . VAL A 1 91 ? 4.146 -12.730 -11.900 1.00 63.12 91 VAL A CA 1
ATOM 736 C C . VAL A 1 91 ? 2.772 -12.068 -11.956 1.00 63.12 91 VAL A C 1
ATOM 738 O O . VAL A 1 91 ? 2.297 -11.687 -13.022 1.00 63.12 91 VAL A O 1
ATOM 741 N N . SER A 1 92 ? 2.110 -11.984 -10.805 1.00 69.12 92 SER A N 1
ATOM 742 C CA . SER A 1 92 ? 0.839 -11.271 -10.622 1.00 69.12 92 SER A CA 1
ATOM 743 C C . SER A 1 92 ? 0.891 -10.410 -9.364 1.00 69.12 92 SER A C 1
ATOM 745 O O . SER A 1 92 ? 1.786 -10.548 -8.531 1.00 69.12 92 SER A O 1
ATOM 747 N N . LEU A 1 93 ? -0.095 -9.541 -9.175 1.00 65.81 93 LEU A N 1
ATOM 748 C CA . LEU A 1 93 ? -0.227 -8.749 -7.951 1.00 65.81 93 LEU A CA 1
ATOM 749 C C . LEU A 1 93 ? -0.218 -9.604 -6.679 1.00 65.81 93 LEU A C 1
ATOM 751 O O . LEU A 1 93 ? 0.448 -9.262 -5.707 1.00 65.81 93 LEU A O 1
ATOM 755 N N . ARG A 1 94 ? -0.842 -10.786 -6.742 1.00 72.00 94 ARG A N 1
ATOM 756 C CA . ARG A 1 94 ? -0.857 -11.792 -5.665 1.00 72.00 94 ARG A CA 1
ATOM 757 C C . ARG A 1 94 ? 0.541 -12.230 -5.222 1.00 72.00 94 ARG A C 1
ATOM 759 O O . ARG A 1 94 ? 0.674 -12.863 -4.180 1.00 72.00 94 ARG A O 1
ATOM 766 N N . THR A 1 95 ? 1.549 -11.972 -6.053 1.00 81.69 95 THR A N 1
ATOM 767 C CA . THR A 1 95 ? 2.958 -12.309 -5.825 1.00 81.69 95 THR A CA 1
ATOM 768 C C . THR A 1 95 ? 3.812 -11.106 -5.446 1.00 81.69 95 THR A C 1
ATOM 770 O O . THR A 1 95 ? 4.939 -11.304 -5.001 1.00 81.69 95 THR A O 1
ATOM 773 N N . MET A 1 96 ? 3.295 -9.880 -5.599 1.00 91.06 96 MET A N 1
ATOM 774 C CA . MET A 1 96 ? 4.000 -8.643 -5.249 1.00 91.06 96 MET A CA 1
ATOM 775 C C . MET A 1 96 ? 3.897 -8.310 -3.763 1.00 91.06 96 MET A C 1
ATOM 777 O O . MET A 1 96 ? 4.781 -7.640 -3.238 1.00 91.06 96 MET A O 1
ATOM 781 N N . GLY A 1 97 ? 2.870 -8.795 -3.070 1.00 93.44 97 GLY A N 1
ATOM 782 C CA . GLY A 1 97 ? 2.704 -8.554 -1.646 1.00 93.44 97 GLY A CA 1
ATOM 783 C C . GLY A 1 97 ? 1.866 -9.612 -0.944 1.00 93.44 97 GLY A C 1
ATOM 784 O O . GLY A 1 97 ? 1.357 -10.555 -1.559 1.00 93.44 97 GLY A O 1
ATOM 785 N N . ARG A 1 98 ? 1.813 -9.491 0.383 1.00 93.94 98 ARG A N 1
ATOM 786 C CA . ARG A 1 98 ? 0.951 -10.302 1.240 1.00 93.94 98 ARG A CA 1
ATOM 787 C C . ARG A 1 98 ? 0.657 -9.613 2.566 1.00 93.94 98 ARG A C 1
ATOM 789 O O . ARG A 1 98 ? 1.555 -9.436 3.386 1.00 93.94 98 ARG A O 1
ATOM 796 N N . ALA A 1 99 ? -0.617 -9.392 2.845 1.00 95.25 99 ALA A N 1
ATOM 797 C CA .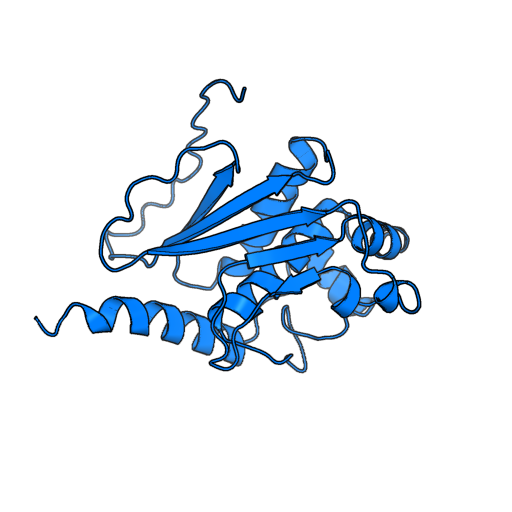 ALA A 1 99 ? -1.133 -9.105 4.174 1.00 95.25 99 ALA A CA 1
ATOM 798 C C . ALA A 1 99 ? -1.283 -10.385 5.019 1.00 95.25 99 ALA A C 1
ATOM 800 O O . ALA A 1 99 ? -1.746 -11.431 4.551 1.00 95.25 99 ALA A O 1
ATOM 801 N N . TYR A 1 100 ? -0.900 -10.305 6.293 1.00 94.31 100 TYR A N 1
ATOM 802 C CA . TYR A 1 100 ? -1.039 -11.389 7.264 1.00 94.31 100 TYR A CA 1
ATOM 803 C C . TYR A 1 100 ? -2.255 -11.130 8.148 1.00 94.31 100 TYR A C 1
ATOM 805 O O . TYR A 1 100 ? -2.195 -10.315 9.068 1.00 94.31 100 TYR A O 1
ATOM 813 N N . LEU A 1 101 ? -3.346 -11.834 7.850 1.00 91.06 101 LEU A N 1
ATOM 814 C CA . LEU A 1 101 ? -4.618 -11.744 8.564 1.00 91.06 101 LEU A CA 1
ATOM 815 C C . LEU A 1 101 ? -4.833 -12.983 9.446 1.00 91.06 101 LEU A C 1
ATOM 817 O O . LEU A 1 101 ? -4.431 -14.089 9.077 1.00 91.06 101 LEU A O 1
ATOM 821 N N . SER A 1 102 ? -5.469 -12.792 10.598 1.00 88.94 102 SER A N 1
ATOM 822 C CA . SER A 1 102 ? -6.035 -13.838 11.449 1.00 88.94 102 SER A CA 1
ATOM 823 C C . SER A 1 102 ? -7.285 -14.453 10.808 1.00 88.94 102 SER A C 1
ATOM 825 O O . SER A 1 102 ? -7.827 -13.930 9.832 1.00 88.94 102 SER A O 1
ATOM 827 N N . ASP A 1 103 ? -7.813 -15.516 11.419 1.00 82.75 103 ASP A N 1
ATOM 828 C CA . ASP A 1 103 ? -9.098 -16.106 11.017 1.00 82.75 103 ASP A CA 1
ATOM 829 C C . ASP A 1 103 ? -10.278 -15.126 11.178 1.00 82.75 103 ASP A C 1
ATOM 831 O O . ASP A 1 103 ? -11.274 -15.236 10.464 1.00 82.75 103 ASP A O 1
ATOM 835 N N . SER A 1 104 ? -10.161 -14.132 12.072 1.00 82.38 104 SER A N 1
ATOM 836 C CA . SER A 1 104 ? -11.124 -13.025 12.206 1.00 82.38 104 SER A CA 1
ATOM 837 C C . SER A 1 104 ? -10.988 -11.962 11.105 1.00 82.38 104 SER A C 1
ATOM 839 O O . SER A 1 104 ? -11.784 -11.027 11.062 1.00 82.38 104 SER A O 1
ATOM 841 N N . GLY A 1 105 ? -10.012 -12.099 10.199 1.00 79.62 105 GLY A N 1
ATOM 842 C CA . GLY A 1 105 ? -9.736 -11.145 9.125 1.00 79.62 105 GLY A CA 1
ATOM 843 C C . GLY A 1 105 ? -8.954 -9.910 9.576 1.00 79.62 105 GLY A C 1
ATOM 844 O O . GLY A 1 105 ? -8.859 -8.947 8.820 1.00 79.62 105 GLY A O 1
ATOM 845 N N . GLU A 1 106 ? -8.395 -9.923 10.785 1.00 82.56 106 GLU A N 1
ATOM 846 C CA . GLU A 1 106 ? -7.628 -8.816 11.354 1.00 82.56 106 GLU A CA 1
ATOM 847 C C . GLU A 1 106 ? -6.131 -9.048 11.163 1.00 82.56 106 GLU A C 1
ATOM 849 O O . GLU A 1 106 ? -5.629 -10.153 11.339 1.00 82.56 106 GLU A O 1
ATOM 854 N N . GLY A 1 107 ? -5.375 -8.004 10.848 1.00 87.75 107 GLY A N 1
ATOM 855 C CA . GLY A 1 107 ? -3.929 -8.115 10.725 1.00 87.75 107 GLY A CA 1
ATOM 856 C C . GLY A 1 107 ? -3.248 -6.778 10.908 1.00 87.75 107 GLY A C 1
ATOM 857 O O . GLY A 1 107 ? -3.871 -5.726 10.777 1.00 87.75 107 GLY A O 1
ATOM 858 N N . TYR A 1 108 ? -1.951 -6.826 11.197 1.00 93.06 108 TYR A N 1
ATOM 859 C CA . TYR A 1 108 ? -1.138 -5.620 11.345 1.00 93.06 108 TYR A CA 1
ATOM 860 C C . TYR A 1 108 ? 0.175 -5.656 10.557 1.00 93.06 108 TYR A C 1
ATOM 862 O O . TYR A 1 108 ? 0.912 -4.676 10.582 1.00 93.06 108 TYR A O 1
ATOM 870 N N . VAL A 1 109 ? 0.485 -6.756 9.862 1.00 96.06 109 VAL A N 1
ATOM 871 C CA . VAL A 1 109 ? 1.742 -6.929 9.117 1.00 96.06 109 VAL A CA 1
ATOM 872 C C . VAL A 1 109 ? 1.449 -7.229 7.656 1.00 96.06 109 VAL A C 1
ATOM 874 O O . VAL A 1 109 ? 0.612 -8.080 7.361 1.00 96.06 109 VAL A O 1
ATOM 877 N N . ALA A 1 110 ? 2.191 -6.595 6.756 1.00 97.00 110 ALA A N 1
ATOM 878 C CA . ALA A 1 110 ? 2.236 -6.918 5.339 1.00 97.00 110 ALA A CA 1
ATOM 879 C C . ALA A 1 110 ? 3.678 -7.020 4.825 1.00 97.00 110 ALA A C 1
ATOM 881 O O . ALA A 1 110 ? 4.575 -6.319 5.298 1.00 97.00 110 ALA A O 1
ATOM 882 N N . ASP A 1 111 ? 3.874 -7.871 3.823 1.00 96.69 111 ASP A N 1
ATOM 883 C CA . ASP A 1 111 ? 5.094 -7.949 3.025 1.00 96.69 111 ASP A CA 1
ATOM 884 C C . ASP A 1 111 ? 4.867 -7.356 1.642 1.00 96.69 111 ASP A C 1
ATOM 886 O O . ASP A 1 111 ? 3.816 -7.561 1.041 1.00 96.69 111 ASP A O 1
ATOM 890 N N . VAL A 1 112 ? 5.893 -6.688 1.121 1.00 96.44 112 VAL A N 1
ATOM 891 C CA . VAL A 1 112 ? 6.031 -6.357 -0.299 1.00 96.44 112 VAL A CA 1
ATOM 892 C C . VAL A 1 112 ? 7.293 -7.038 -0.807 1.00 96.44 112 VAL A C 1
ATOM 894 O O . VAL A 1 112 ? 8.376 -6.841 -0.257 1.00 96.44 112 VAL A O 1
ATOM 897 N N . TYR A 1 113 ? 7.157 -7.857 -1.840 1.00 94.94 113 TYR A N 1
ATOM 898 C CA . TYR A 1 113 ? 8.224 -8.662 -2.416 1.00 94.94 113 TYR A CA 1
ATOM 899 C C . TYR A 1 113 ? 8.868 -7.912 -3.590 1.00 94.94 113 TYR A C 1
ATOM 901 O O . TYR A 1 113 ? 8.414 -8.008 -4.732 1.00 94.94 113 TYR A O 1
ATOM 909 N N . CYS A 1 114 ? 9.940 -7.165 -3.316 1.00 93.75 114 CYS A N 1
ATOM 910 C CA . CYS A 1 114 ? 10.569 -6.249 -4.275 1.00 93.75 114 CYS A CA 1
ATOM 911 C C . CYS A 1 114 ? 10.962 -6.912 -5.610 1.00 93.75 114 CYS A C 1
ATOM 913 O O . CYS A 1 114 ? 10.627 -6.339 -6.642 1.00 93.75 114 CYS A O 1
ATOM 915 N N . PRO A 1 115 ? 11.526 -8.139 -5.662 1.00 91.00 115 PRO A N 1
ATOM 916 C CA . PRO A 1 115 ? 11.841 -8.765 -6.951 1.00 91.00 115 PRO A CA 1
ATOM 917 C C . PRO A 1 115 ? 10.615 -9.062 -7.828 1.00 91.00 115 PRO A C 1
ATOM 919 O O . PRO A 1 115 ? 10.709 -9.043 -9.053 1.00 91.00 115 PRO A O 1
ATOM 922 N N . ALA A 1 116 ? 9.455 -9.348 -7.223 1.00 89.06 116 ALA A N 1
ATOM 923 C CA . ALA A 1 116 ? 8.219 -9.551 -7.980 1.00 89.06 116 ALA A CA 1
ATOM 924 C C . ALA A 1 116 ? 7.697 -8.222 -8.549 1.00 89.06 116 ALA A C 1
ATOM 926 O O . ALA A 1 116 ? 7.214 -8.183 -9.682 1.00 89.06 116 ALA A O 1
ATOM 927 N N . VAL A 1 117 ? 7.852 -7.131 -7.791 1.00 91.38 117 VAL A N 1
ATOM 928 C CA . VAL A 1 117 ? 7.537 -5.775 -8.255 1.00 91.38 117 VAL A CA 1
ATOM 929 C C . VAL A 1 117 ? 8.470 -5.348 -9.390 1.00 91.38 117 VAL A C 1
ATOM 931 O O . VAL A 1 117 ? 7.990 -4.883 -10.423 1.00 91.38 117 VAL A O 1
ATOM 934 N N . GLU A 1 118 ? 9.778 -5.563 -9.243 1.00 89.62 118 GLU A N 1
ATOM 935 C CA . GLU A 1 118 ? 10.789 -5.277 -10.266 1.00 89.62 118 GLU A CA 1
ATOM 936 C C . GLU A 1 118 ? 10.474 -6.016 -11.577 1.00 89.62 118 GLU A C 1
ATOM 938 O O . GLU A 1 118 ? 10.456 -5.411 -12.652 1.00 89.62 118 GLU A O 1
ATOM 943 N N . ALA A 1 119 ? 10.139 -7.309 -11.498 1.00 86.00 119 ALA A N 1
ATOM 944 C CA . ALA A 1 119 ? 9.765 -8.110 -12.664 1.00 86.00 119 ALA A CA 1
ATOM 945 C C . ALA A 1 119 ? 8.559 -7.523 -13.421 1.00 86.00 119 ALA A C 1
ATOM 947 O O . ALA A 1 119 ? 8.540 -7.533 -14.652 1.00 86.00 119 ALA A O 1
ATOM 948 N N . LEU A 1 120 ? 7.571 -6.968 -12.710 1.00 82.81 120 LEU A N 1
ATOM 949 C CA . LEU A 1 120 ? 6.432 -6.295 -13.336 1.00 82.81 120 LEU A CA 1
ATOM 950 C C . LEU A 1 120 ? 6.803 -4.897 -13.866 1.00 82.81 120 LEU A C 1
ATOM 952 O O . LEU A 1 120 ? 6.342 -4.494 -14.938 1.00 82.81 120 LEU A O 1
ATOM 956 N N . ALA A 1 121 ? 7.673 -4.168 -13.163 1.00 86.25 121 ALA A N 1
ATOM 957 C CA . ALA A 1 121 ? 8.175 -2.856 -13.572 1.00 86.25 121 ALA A CA 1
ATOM 958 C C . ALA A 1 121 ? 8.960 -2.910 -14.896 1.00 86.25 121 ALA A C 1
ATOM 960 O O . ALA A 1 121 ? 8.958 -1.940 -15.659 1.00 86.25 121 ALA A O 1
ATOM 961 N N . GLN A 1 122 ? 9.563 -4.056 -15.236 1.00 84.44 122 GLN A N 1
ATOM 962 C CA . GLN A 1 122 ? 10.232 -4.281 -16.526 1.00 84.44 122 GLN A CA 1
ATOM 963 C C . GLN A 1 122 ? 9.300 -4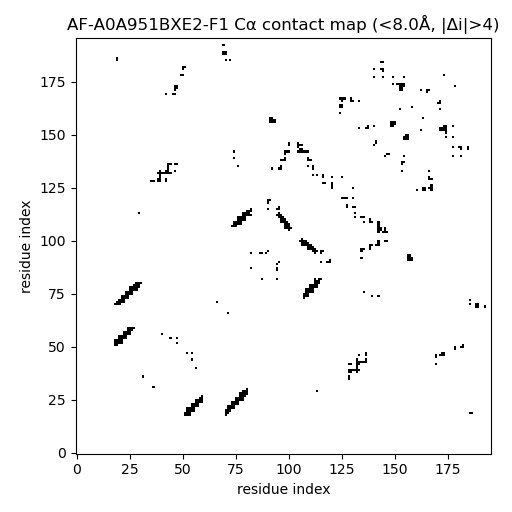.146 -17.741 1.00 84.44 122 GLN A C 1
ATOM 965 O O . GLN A 1 122 ? 9.784 -3.917 -18.850 1.00 84.44 122 GLN A O 1
ATOM 970 N N . LEU A 1 123 ? 7.975 -4.192 -17.552 1.00 77.62 123 LEU A N 1
ATOM 971 C CA . LEU A 1 123 ? 7.003 -3.847 -18.596 1.00 77.62 123 LEU A CA 1
ATOM 972 C C . LEU A 1 123 ? 6.996 -2.340 -18.936 1.00 77.62 123 LEU A C 1
ATOM 974 O O . LEU A 1 123 ? 6.366 -1.935 -19.911 1.00 77.62 123 LEU A O 1
ATOM 978 N N . ARG A 1 124 ? 7.706 -1.510 -18.156 1.00 75.69 124 ARG A N 1
ATOM 979 C CA . ARG A 1 124 ? 7.956 -0.066 -18.350 1.00 75.69 124 ARG A CA 1
ATOM 980 C C . ARG A 1 124 ? 6.711 0.813 -18.484 1.00 75.69 124 ARG A C 1
ATOM 982 O O . ARG A 1 124 ? 6.767 1.874 -19.100 1.00 75.69 124 ARG A O 1
ATOM 989 N N . VAL A 1 125 ? 5.593 0.399 -17.892 1.00 84.06 125 VAL A N 1
ATOM 990 C CA . VAL A 1 125 ? 4.360 1.205 -17.868 1.00 84.06 125 VAL A CA 1
ATOM 991 C C . VAL A 1 125 ? 4.296 2.102 -16.629 1.00 84.06 125 VAL A C 1
ATOM 993 O O . VAL A 1 125 ? 3.888 3.253 -16.742 1.00 84.06 125 VAL A O 1
ATOM 996 N N . ALA A 1 126 ? 4.734 1.600 -15.472 1.00 88.06 126 ALA A N 1
ATOM 997 C CA . ALA A 1 126 ? 4.841 2.334 -14.212 1.00 88.06 126 ALA A CA 1
ATOM 998 C C . ALA A 1 126 ? 6.248 2.161 -13.622 1.00 88.06 126 ALA A C 1
ATOM 1000 O O . ALA A 1 126 ? 6.916 1.167 -13.909 1.00 88.06 126 ALA A O 1
ATOM 1001 N N . SER A 1 127 ? 6.699 3.131 -12.820 1.00 92.56 127 SER A N 1
ATOM 1002 C CA . SER A 1 127 ? 7.993 3.031 -12.136 1.00 92.56 127 SER A CA 1
ATOM 1003 C C . SER A 1 127 ? 7.954 1.969 -11.035 1.00 92.56 127 SER A C 1
ATOM 1005 O O . SER A 1 127 ? 6.892 1.701 -10.470 1.00 92.56 127 SER A O 1
ATOM 1007 N N . GLU A 1 128 ? 9.111 1.401 -10.698 1.00 93.69 128 GLU A N 1
ATOM 1008 C CA . GLU A 1 128 ? 9.225 0.433 -9.605 1.00 93.69 128 GLU A CA 1
ATOM 1009 C C . GLU A 1 128 ? 8.733 1.021 -8.277 1.00 93.69 128 GLU A C 1
ATOM 1011 O O . GLU A 1 128 ? 7.863 0.435 -7.644 1.00 93.69 128 GLU A O 1
ATOM 1016 N N . SER A 1 129 ? 9.174 2.226 -7.902 1.00 95.94 129 SER A N 1
ATOM 1017 C CA . SER A 1 129 ? 8.713 2.885 -6.672 1.00 95.94 129 SER A CA 1
ATOM 1018 C C . SER A 1 129 ? 7.204 3.150 -6.665 1.00 95.94 129 SER A C 1
ATOM 1020 O O . SER A 1 129 ? 6.566 2.978 -5.629 1.00 95.94 129 SER A O 1
ATOM 1022 N N . SER A 1 130 ? 6.605 3.496 -7.813 1.00 95.88 130 SER A N 1
ATOM 1023 C CA . SER A 1 130 ? 5.143 3.610 -7.928 1.00 95.88 130 SER A CA 1
ATOM 1024 C C . SER A 1 130 ? 4.456 2.274 -7.677 1.00 95.88 130 SER A C 1
ATOM 1026 O O . SER A 1 130 ? 3.465 2.227 -6.955 1.00 95.88 130 SER A O 1
ATOM 1028 N N . LEU A 1 131 ? 4.982 1.182 -8.229 1.00 95.62 131 LEU A N 1
ATOM 1029 C CA . LEU A 1 131 ? 4.411 -0.145 -8.019 1.00 95.62 131 LEU A CA 1
ATOM 1030 C C . LEU A 1 131 ? 4.603 -0.638 -6.589 1.00 95.62 131 LEU A C 1
ATOM 1032 O O . LEU A 1 131 ? 3.670 -1.220 -6.043 1.00 95.62 131 LEU A O 1
ATOM 1036 N N . ILE A 1 132 ? 5.745 -0.360 -5.956 1.00 97.31 132 ILE A N 1
ATOM 1037 C CA . ILE A 1 132 ? 5.952 -0.635 -4.531 1.00 97.31 132 ILE A CA 1
ATOM 1038 C C . ILE A 1 132 ? 4.898 0.125 -3.724 1.00 97.31 132 ILE A C 1
ATOM 1040 O O . ILE A 1 132 ? 4.163 -0.501 -2.969 1.00 97.31 132 ILE A O 1
ATOM 1044 N N . GLY A 1 133 ? 4.748 1.436 -3.930 1.00 97.81 133 GLY A N 1
ATOM 1045 C CA . GLY A 1 133 ? 3.781 2.251 -3.189 1.00 97.81 133 GLY A CA 1
ATOM 1046 C C . GLY A 1 133 ? 2.332 1.792 -3.363 1.00 97.81 133 GLY A C 1
ATOM 1047 O O . GLY A 1 133 ? 1.593 1.630 -2.394 1.00 97.81 133 GLY A O 1
ATOM 1048 N N . TYR A 1 134 ? 1.925 1.490 -4.592 1.00 97.62 134 TYR A N 1
ATOM 1049 C CA . TYR A 1 134 ? 0.589 0.965 -4.857 1.00 97.62 134 TYR A CA 1
ATOM 1050 C C . TYR A 1 134 ? 0.383 -0.449 -4.295 1.00 97.62 134 TYR A C 1
ATOM 1052 O O . TYR A 1 134 ? -0.706 -0.752 -3.806 1.00 97.62 134 TYR A O 1
ATOM 1060 N N . THR A 1 135 ? 1.414 -1.299 -4.296 1.00 97.12 135 THR A N 1
ATOM 1061 C CA . THR A 1 135 ? 1.365 -2.615 -3.637 1.00 97.12 135 THR A CA 1
ATOM 1062 C C . THR A 1 135 ? 1.227 -2.447 -2.124 1.00 97.12 135 THR A C 1
ATOM 1064 O O . THR A 1 135 ? 0.372 -3.080 -1.518 1.00 97.12 135 THR A O 1
ATOM 1067 N N . MET A 1 136 ? 1.976 -1.524 -1.508 1.00 98.00 136 MET A N 1
ATOM 1068 C CA . MET A 1 136 ? 1.807 -1.179 -0.092 1.00 98.00 136 MET A CA 1
ATOM 1069 C C . MET A 1 136 ? 0.368 -0.743 0.197 1.00 98.00 136 MET A C 1
ATOM 1071 O O . MET A 1 136 ? -0.215 -1.194 1.179 1.00 98.00 136 MET A O 1
ATOM 1075 N N . ALA A 1 137 ? -0.230 0.084 -0.667 1.00 97.81 137 ALA A N 1
ATOM 1076 C CA . ALA A 1 137 ? -1.621 0.499 -0.519 1.00 97.81 137 ALA A CA 1
ATOM 1077 C C . ALA A 1 137 ? -2.608 -0.676 -0.627 1.00 97.81 137 ALA A C 1
ATOM 1079 O O . ALA A 1 137 ? -3.531 -0.758 0.182 1.00 97.81 137 ALA A O 1
ATOM 1080 N N . HIS A 1 138 ? -2.398 -1.603 -1.565 1.00 97.81 138 HIS A N 1
ATOM 1081 C CA . HIS A 1 138 ? -3.201 -2.824 -1.695 1.00 97.81 138 HIS A CA 1
ATOM 1082 C C . HIS A 1 138 ? -3.149 -3.673 -0.417 1.00 97.81 138 HIS A C 1
ATOM 1084 O O . HIS A 1 138 ? -4.187 -4.016 0.151 1.00 97.81 138 HIS A O 1
ATOM 1090 N N . GLU A 1 139 ? -1.948 -3.948 0.093 1.00 97.62 139 GLU A N 1
ATOM 1091 C CA . GLU A 1 139 ? -1.796 -4.767 1.296 1.00 97.62 139 GLU A CA 1
ATOM 1092 C C . GLU A 1 139 ? -2.334 -4.068 2.549 1.00 97.62 139 GLU A C 1
ATOM 1094 O O . GLU A 1 139 ? -2.991 -4.698 3.376 1.00 97.62 139 GLU A O 1
ATOM 1099 N N . LEU A 1 140 ? -2.134 -2.753 2.683 1.00 97.38 140 LEU A N 1
ATOM 1100 C CA . LEU A 1 140 ? -2.773 -1.965 3.742 1.00 97.38 140 LEU A CA 1
ATOM 1101 C C . LEU A 1 140 ? -4.301 -2.020 3.634 1.00 97.38 140 LEU A C 1
ATOM 1103 O O . LEU A 1 140 ? -4.981 -2.100 4.655 1.00 97.38 140 LEU A O 1
ATOM 1107 N N . GLY A 1 141 ? -4.845 -2.033 2.415 1.00 96.62 141 GLY A N 1
ATOM 1108 C CA . GLY A 1 141 ? -6.260 -2.280 2.164 1.00 96.62 141 GLY A CA 1
ATOM 1109 C C . GLY A 1 141 ? -6.714 -3.604 2.775 1.00 96.62 141 GLY A C 1
ATOM 1110 O O . GLY A 1 141 ? -7.657 -3.613 3.563 1.00 96.62 141 GLY A O 1
ATOM 1111 N N . HIS A 1 142 ? -5.998 -4.703 2.532 1.00 96.75 142 HIS A N 1
ATOM 1112 C CA . HIS A 1 142 ? -6.295 -5.980 3.190 1.00 96.75 142 HIS A CA 1
ATOM 1113 C C . HIS A 1 142 ? -6.249 -5.903 4.720 1.00 96.75 142 HIS A C 1
ATOM 1115 O O . HIS A 1 142 ? -7.142 -6.431 5.380 1.00 96.75 142 HIS A O 1
ATOM 1121 N N . LEU A 1 143 ? -5.257 -5.225 5.305 1.00 96.38 143 LEU A N 1
ATOM 1122 C CA . LEU A 1 143 ? -5.171 -5.059 6.764 1.00 96.38 143 LEU A CA 1
ATOM 1123 C C . LEU A 1 143 ? -6.324 -4.215 7.340 1.00 96.38 143 LEU A C 1
ATOM 1125 O O . LEU A 1 143 ? -6.717 -4.396 8.493 1.00 96.38 143 LEU A O 1
ATOM 1129 N N . LEU A 1 144 ? -6.884 -3.301 6.543 1.00 94.62 144 LEU A N 1
ATOM 1130 C CA . LEU A 1 144 ? -7.987 -2.428 6.942 1.00 94.62 144 LEU A CA 1
ATOM 1131 C C . LEU A 1 144 ? -9.360 -3.086 6.786 1.00 94.62 144 LEU A C 1
ATOM 1133 O O . LEU A 1 144 ? -10.212 -2.920 7.657 1.00 94.62 144 LEU A O 1
ATOM 1137 N N . ILE A 1 145 ? -9.608 -3.784 5.678 1.00 94.69 145 ILE A N 1
ATOM 1138 C CA . ILE A 1 145 ? -10.956 -4.254 5.311 1.00 94.69 145 ILE A CA 1
ATOM 1139 C C . ILE A 1 145 ? -11.073 -5.772 5.164 1.00 94.69 145 ILE A C 1
ATOM 1141 O O . ILE A 1 145 ? -12.143 -6.269 4.811 1.00 94.69 145 ILE A O 1
ATOM 1145 N N . GLY A 1 146 ? -10.009 -6.502 5.497 1.00 93.19 146 GLY A N 1
ATOM 1146 C CA . GLY A 1 146 ? -9.978 -7.955 5.527 1.00 93.19 146 GLY A CA 1
ATOM 1147 C C . GLY A 1 146 ? -9.629 -8.596 4.178 1.00 93.19 146 GLY A C 1
ATOM 1148 O O . GLY A 1 146 ? -9.163 -7.935 3.240 1.00 93.19 146 GLY A O 1
ATOM 1149 N N . PRO A 1 147 ? -9.817 -9.922 4.068 1.00 90.88 147 PRO A N 1
ATOM 1150 C CA . PRO A 1 147 ? -9.456 -10.654 2.867 1.00 90.88 147 PRO A CA 1
ATOM 1151 C C . PRO A 1 147 ? -10.419 -10.351 1.714 1.00 90.88 147 PRO A C 1
ATOM 1153 O O . PRO A 1 147 ? -11.601 -10.064 1.907 1.00 90.88 147 PRO A O 1
ATOM 1156 N N . GLY A 1 148 ? -9.921 -10.527 0.493 1.00 90.62 148 GLY A N 1
ATOM 1157 C CA . GLY A 1 148 ? -10.721 -10.459 -0.726 1.00 90.62 148 GLY A CA 1
ATOM 1158 C C . GLY A 1 148 ? -10.334 -9.299 -1.631 1.00 90.62 148 GLY A C 1
ATOM 1159 O O . GLY A 1 148 ? -9.872 -8.255 -1.186 1.00 90.62 148 GLY A O 1
ATOM 1160 N N . HIS A 1 149 ? -10.537 -9.508 -2.925 1.00 93.12 149 HIS A N 1
ATOM 1161 C CA . HIS A 1 149 ? -10.216 -8.535 -3.960 1.00 93.12 149 HIS A CA 1
ATOM 1162 C C . HIS A 1 149 ? -11.486 -7.887 -4.512 1.00 93.12 149 HIS A C 1
ATOM 1164 O O . HIS A 1 149 ? -12.582 -8.453 -4.450 1.00 93.12 149 HIS A O 1
ATOM 1170 N N . ALA A 1 150 ? -11.327 -6.700 -5.083 1.00 92.31 150 ALA A N 1
ATOM 1171 C CA . ALA A 1 150 ? -12.351 -6.023 -5.859 1.00 92.31 150 ALA A CA 1
ATOM 1172 C C . ALA A 1 150 ? -12.246 -6.399 -7.346 1.00 92.31 150 ALA A C 1
ATOM 1174 O O . ALA A 1 150 ? -11.214 -6.854 -7.836 1.00 92.31 150 ALA A O 1
ATOM 1175 N N . ALA A 1 151 ? -13.315 -6.166 -8.107 1.00 90.94 151 ALA A N 1
ATOM 1176 C CA . ALA A 1 151 ? -13.276 -6.340 -9.561 1.00 90.94 151 ALA A CA 1
ATOM 1177 C C . ALA A 1 151 ? -12.428 -5.259 -10.265 1.00 90.94 151 ALA A C 1
ATOM 1179 O O . ALA A 1 151 ? -12.057 -5.421 -11.422 1.00 90.94 151 ALA A O 1
ATOM 1180 N N . ARG A 1 152 ? -12.157 -4.133 -9.591 1.00 92.50 152 ARG A N 1
ATOM 1181 C CA . ARG A 1 152 ? -11.453 -2.963 -10.132 1.00 92.50 152 ARG A CA 1
ATOM 1182 C C . ARG A 1 152 ? -10.799 -2.151 -9.016 1.00 92.50 152 ARG A C 1
ATOM 1184 O O . ARG A 1 152 ? -11.141 -2.324 -7.853 1.00 92.50 152 ARG A O 1
ATOM 1191 N N . GLY A 1 153 ? -9.953 -1.200 -9.401 1.00 95.19 153 GLY A N 1
ATOM 1192 C CA . GLY A 1 153 ? -9.298 -0.289 -8.464 1.00 95.19 153 GLY A CA 1
ATOM 1193 C C . GLY A 1 153 ? -8.085 -0.922 -7.791 1.00 95.19 153 GLY A C 1
ATOM 1194 O O . GLY A 1 153 ? -7.596 -1.966 -8.223 1.00 95.19 153 GLY A O 1
ATOM 1195 N N . ILE A 1 154 ? -7.594 -0.270 -6.739 1.00 96.69 154 ILE A N 1
ATOM 1196 C CA . ILE A 1 154 ? -6.384 -0.701 -6.026 1.00 96.69 154 ILE A CA 1
ATOM 1197 C C . ILE A 1 154 ? -6.529 -2.125 -5.486 1.00 96.69 154 ILE A C 1
ATOM 1199 O O . ILE A 1 154 ? -5.611 -2.912 -5.668 1.00 96.69 154 ILE A O 1
ATOM 1203 N N . MET A 1 155 ? -7.688 -2.504 -4.936 1.00 96.44 155 MET A N 1
ATOM 1204 C CA . MET A 1 155 ? -7.925 -3.858 -4.409 1.00 96.44 155 MET A CA 1
ATOM 1205 C C . MET A 1 155 ? -8.172 -4.923 -5.491 1.00 96.44 155 MET A C 1
ATOM 1207 O O . MET A 1 155 ? -8.582 -6.036 -5.163 1.00 96.44 155 MET A O 1
ATOM 1211 N N . SER A 1 156 ? -7.986 -4.619 -6.779 1.00 93.50 156 SER A N 1
ATOM 1212 C CA . SER A 1 156 ? -8.087 -5.631 -7.837 1.00 93.50 156 SER A CA 1
ATOM 1213 C C . SER A 1 156 ? -6.977 -6.672 -7.719 1.00 93.50 156 SER A C 1
ATOM 1215 O O . SER A 1 156 ? -5.854 -6.325 -7.383 1.00 93.50 156 SER A O 1
ATOM 1217 N N . ALA A 1 157 ? -7.291 -7.938 -8.007 1.00 88.44 157 ALA A N 1
ATOM 1218 C CA . ALA A 1 157 ? -6.336 -9.048 -7.938 1.00 88.44 157 ALA A CA 1
ATOM 1219 C C . ALA A 1 157 ? -5.269 -9.003 -9.042 1.00 88.44 157 ALA A C 1
ATOM 1221 O O . ALA A 1 157 ? -4.192 -9.572 -8.873 1.00 88.44 157 ALA A O 1
ATOM 1222 N N . ASP A 1 158 ? -5.596 -8.359 -10.165 1.00 84.00 158 ASP A N 1
ATOM 1223 C CA . ASP A 1 158 ? -4.802 -8.353 -11.385 1.00 84.00 158 ASP A CA 1
ATOM 1224 C C . ASP A 1 158 ? -4.740 -6.926 -11.939 1.00 84.00 158 ASP A C 1
ATOM 1226 O O . ASP A 1 158 ? -5.759 -6.333 -12.297 1.00 84.00 158 ASP A O 1
ATOM 1230 N N . TRP A 1 159 ? -3.535 -6.361 -12.031 1.00 88.62 159 TRP A N 1
ATOM 1231 C CA . TRP A 1 159 ? -3.314 -5.086 -12.710 1.00 88.62 159 TRP A CA 1
ATOM 1232 C C . TRP A 1 159 ? -2.828 -5.340 -14.128 1.00 88.62 159 TRP A C 1
ATOM 1234 O O . TRP A 1 159 ? -1.670 -5.685 -14.362 1.00 88.62 159 TRP A O 1
ATOM 1244 N N . GLY A 1 160 ? -3.738 -5.169 -15.085 1.00 86.56 160 GLY A N 1
ATOM 1245 C CA . GLY A 1 160 ? -3.411 -5.220 -16.500 1.00 86.56 160 GLY A CA 1
ATOM 1246 C C . GLY A 1 160 ? -2.751 -3.925 -16.986 1.00 86.56 160 GLY A C 1
ATOM 1247 O O . GLY A 1 160 ? -2.564 -2.973 -16.225 1.00 86.56 160 GLY A O 1
ATOM 1248 N N . PRO A 1 161 ? -2.441 -3.824 -18.290 1.00 88.19 161 PRO A N 1
ATOM 1249 C CA . PRO A 1 161 ? -1.817 -2.631 -18.869 1.00 88.19 161 PRO A CA 1
ATOM 1250 C C . PRO A 1 161 ? -2.575 -1.323 -18.586 1.00 88.19 161 PRO A C 1
ATOM 1252 O O . PRO A 1 161 ? -1.960 -0.265 -18.435 1.00 88.19 161 PRO A O 1
ATOM 1255 N N . LEU A 1 162 ? -3.907 -1.387 -18.489 1.00 90.44 162 LEU A N 1
ATOM 1256 C CA . LEU A 1 162 ? -4.744 -0.236 -18.158 1.00 90.44 162 LEU A CA 1
ATOM 1257 C C . LEU A 1 162 ? -4.511 0.235 -16.717 1.00 90.44 162 LEU A C 1
ATOM 1259 O O . LEU A 1 162 ? -4.299 1.426 -16.493 1.00 90.44 162 LEU A O 1
ATOM 1263 N N . GLU A 1 163 ? -4.530 -0.679 -15.749 1.00 91.69 163 GLU A N 1
ATOM 1264 C CA . GLU A 1 163 ? -4.269 -0.390 -14.336 1.00 91.69 163 GLU A CA 1
ATOM 1265 C C . GLU A 1 163 ? -2.843 0.126 -14.148 1.00 91.69 163 GLU A C 1
ATOM 1267 O O . GLU A 1 163 ? -2.651 1.142 -13.488 1.00 91.69 163 GLU A O 1
ATOM 1272 N N . MET A 1 164 ? -1.865 -0.478 -14.824 1.00 91.44 164 MET A N 1
ATOM 1273 C CA . MET A 1 164 ? -0.479 -0.009 -14.813 1.00 91.44 164 MET A CA 1
ATOM 1274 C C . MET A 1 164 ? -0.361 1.424 -15.352 1.00 91.44 164 MET A C 1
ATOM 1276 O O . MET A 1 164 ? 0.306 2.266 -14.750 1.00 91.44 164 MET A O 1
ATOM 1280 N N . SER A 1 165 ? -1.063 1.754 -16.445 1.00 94.06 165 SER A N 1
ATOM 1281 C CA . SER A 1 165 ? -1.097 3.132 -16.954 1.00 94.06 165 SER A CA 1
ATOM 1282 C C . SER A 1 165 ? -1.798 4.090 -15.991 1.00 94.06 165 SER A C 1
ATOM 1284 O O . SER A 1 165 ? -1.457 5.274 -15.978 1.00 94.06 165 SER A O 1
ATOM 1286 N N . ARG A 1 166 ? -2.799 3.623 -15.239 1.00 95.56 166 ARG A N 1
ATOM 1287 C CA . ARG A 1 166 ? -3.472 4.427 -14.216 1.00 95.56 166 ARG A CA 1
ATOM 1288 C C . ARG A 1 166 ? -2.548 4.673 -13.028 1.00 95.56 166 ARG A C 1
ATOM 1290 O O . ARG A 1 166 ? -2.483 5.811 -12.588 1.00 95.56 166 ARG A O 1
ATOM 1297 N N . ILE A 1 167 ? -1.790 3.677 -12.575 1.00 95.12 167 ILE A N 1
ATOM 1298 C CA . ILE A 1 167 ? -0.769 3.823 -11.522 1.00 95.12 167 ILE A CA 1
ATOM 1299 C C . ILE A 1 167 ? 0.252 4.886 -11.912 1.00 95.12 167 ILE A C 1
ATOM 1301 O O . ILE A 1 167 ? 0.462 5.838 -11.170 1.00 95.12 167 ILE A O 1
ATOM 1305 N N . ALA A 1 168 ? 0.805 4.800 -13.124 1.00 94.06 168 ALA A N 1
ATOM 1306 C CA . ALA A 1 168 ? 1.795 5.759 -13.618 1.00 94.06 168 ALA A CA 1
ATOM 1307 C C . ALA A 1 168 ? 1.297 7.217 -13.653 1.00 94.06 168 ALA A C 1
ATOM 1309 O O . ALA A 1 168 ? 2.094 8.150 -13.635 1.00 94.06 168 ALA A O 1
ATOM 1310 N N . LYS A 1 169 ? -0.025 7.415 -13.722 1.00 96.12 169 LYS A N 1
ATOM 1311 C CA . LYS A 1 169 ? -0.686 8.728 -13.747 1.00 96.12 169 LYS A CA 1
ATOM 1312 C C . LYS A 1 169 ? -1.349 9.094 -12.419 1.00 96.12 169 LYS A C 1
ATOM 1314 O O . LYS A 1 169 ? -1.997 10.134 -12.352 1.00 96.12 169 LYS A O 1
ATOM 1319 N N . ARG A 1 170 ? -1.224 8.241 -11.395 1.00 96.62 170 ARG A N 1
ATOM 1320 C CA . ARG A 1 170 ? -1.943 8.340 -10.119 1.00 96.62 170 ARG A CA 1
ATOM 1321 C C . ARG A 1 170 ? -3.472 8.411 -10.262 1.00 96.62 170 ARG A C 1
ATOM 1323 O O . ARG A 1 170 ? -4.155 9.145 -9.563 1.00 96.62 170 ARG A O 1
ATOM 1330 N N . TRP A 1 171 ? -4.019 7.664 -11.217 1.00 96.69 171 TRP A N 1
ATOM 1331 C CA . TRP A 1 171 ? -5.459 7.556 -11.497 1.00 96.69 171 TRP A CA 1
ATOM 1332 C C . TRP A 1 171 ? -6.065 6.231 -11.032 1.00 96.69 171 TRP A C 1
ATOM 1334 O O . TRP A 1 171 ? -7.259 5.996 -11.229 1.00 96.69 171 TRP A O 1
ATOM 1344 N N . LEU A 1 172 ? -5.251 5.319 -10.494 1.00 96.62 172 LEU A N 1
ATOM 1345 C CA . LEU A 1 172 ? -5.770 4.110 -9.871 1.00 96.62 172 LEU A CA 1
ATOM 1346 C C . LEU A 1 172 ? -6.115 4.449 -8.420 1.00 96.62 172 LEU A C 1
ATOM 1348 O O . LEU A 1 172 ? -5.269 4.956 -7.688 1.00 96.62 172 LEU A O 1
ATOM 1352 N N . GLU A 1 173 ? -7.353 4.186 -8.021 1.00 96.88 173 GLU A N 1
ATOM 1353 C CA . GLU A 1 173 ? -7.880 4.525 -6.698 1.00 96.88 173 GLU A CA 1
ATOM 1354 C C . GLU A 1 173 ? -8.545 3.305 -6.056 1.00 96.88 173 GLU A C 1
ATOM 1356 O O . GLU A 1 173 ? -8.933 2.353 -6.747 1.00 96.88 173 GLU A O 1
ATOM 1361 N N . PHE A 1 174 ? -8.709 3.340 -4.733 1.00 97.25 174 PHE A N 1
ATOM 1362 C CA . PHE A 1 174 ? -9.673 2.475 -4.058 1.00 97.25 174 PHE A CA 1
ATOM 1363 C C . PHE A 1 174 ? -11.068 2.753 -4.613 1.00 97.25 174 PHE A C 1
ATOM 1365 O O . PHE A 1 174 ? -11.468 3.913 -4.758 1.00 97.25 174 PHE A O 1
ATOM 1372 N N . ASP A 1 175 ? -11.823 1.701 -4.920 1.00 95.75 175 ASP A N 1
ATOM 1373 C CA . ASP A 1 175 ? -13.179 1.898 -5.410 1.00 95.75 175 ASP A CA 1
ATOM 1374 C C . ASP A 1 175 ? -14.111 2.397 -4.284 1.00 95.75 175 ASP A C 1
ATOM 1376 O O . ASP A 1 175 ? -13.743 2.470 -3.108 1.00 95.75 175 ASP A O 1
ATOM 1380 N N . LEU A 1 176 ? -15.343 2.783 -4.630 1.00 95.38 176 LEU A N 1
ATOM 1381 C CA . LEU A 1 176 ? -16.283 3.320 -3.642 1.00 95.38 176 LEU A CA 1
ATOM 1382 C C . LEU A 1 176 ? -16.597 2.325 -2.510 1.00 95.38 176 LEU A C 1
ATOM 1384 O O . LEU A 1 176 ? -16.796 2.747 -1.368 1.00 95.38 176 LEU A O 1
ATOM 1388 N N . ARG A 1 177 ? -16.651 1.022 -2.811 1.00 95.62 177 ARG A N 1
ATOM 1389 C CA . ARG A 1 177 ? -16.915 -0.023 -1.817 1.00 95.62 177 ARG A CA 1
ATOM 1390 C C . ARG A 1 177 ? -15.748 -0.100 -0.838 1.00 95.62 177 ARG A C 1
ATOM 1392 O O . ARG A 1 177 ? -15.988 -0.056 0.368 1.00 95.62 177 ARG A O 1
ATOM 1399 N N . ASP A 1 178 ? -14.522 -0.146 -1.344 1.00 96.69 178 ASP A N 1
ATOM 1400 C CA . ASP A 1 178 ? -13.314 -0.259 -0.527 1.00 96.69 178 ASP A CA 1
ATOM 1401 C C . ASP A 1 178 ? -13.113 0.995 0.330 1.00 96.69 178 ASP A C 1
ATOM 1403 O O . ASP A 1 178 ? -12.934 0.895 1.542 1.00 96.69 178 ASP A O 1
ATOM 1407 N N . ARG A 1 179 ? -13.270 2.193 -0.250 1.00 95.75 179 ARG A N 1
ATOM 1408 C CA . ARG A 1 179 ? -13.211 3.467 0.492 1.00 95.75 179 ARG A CA 1
ATOM 1409 C C . ARG A 1 179 ? -14.229 3.522 1.629 1.00 95.75 179 ARG A C 1
ATOM 1411 O O . ARG A 1 179 ? -13.912 3.978 2.727 1.00 95.75 179 ARG A O 1
ATOM 1418 N N . THR A 1 180 ? -15.453 3.057 1.375 1.00 94.81 180 THR A N 1
ATOM 1419 C CA . THR A 1 180 ? -16.518 3.012 2.388 1.00 94.81 180 THR A CA 1
ATOM 1420 C C . THR A 1 180 ? -16.176 2.025 3.502 1.00 94.81 180 THR A C 1
ATOM 1422 O O . THR A 1 180 ? -16.377 2.333 4.675 1.00 94.81 180 THR A O 1
ATOM 1425 N N . ALA A 1 181 ? -15.645 0.852 3.157 1.00 94.94 181 ALA A N 1
ATOM 1426 C CA . ALA A 1 181 ? -15.231 -0.148 4.133 1.00 94.94 181 ALA A CA 1
ATOM 1427 C C . ALA A 1 181 ? -14.052 0.347 4.991 1.00 94.94 181 ALA A C 1
ATOM 1429 O O . ALA A 1 181 ? -14.110 0.231 6.214 1.00 94.94 181 ALA A O 1
ATOM 1430 N N . ILE A 1 182 ? -13.046 0.987 4.382 1.00 94.62 182 ILE A N 1
ATOM 1431 C CA . ILE A 1 182 ? -11.910 1.581 5.102 1.00 94.62 182 ILE A CA 1
ATOM 1432 C C . ILE A 1 182 ? -12.412 2.660 6.064 1.00 94.62 182 ILE A C 1
ATOM 1434 O O . ILE A 1 182 ? -12.064 2.654 7.241 1.00 94.62 182 ILE A O 1
ATOM 1438 N N . ARG A 1 183 ? -13.295 3.551 5.603 1.00 92.25 183 ARG A N 1
ATOM 1439 C CA . ARG A 1 183 ? -13.888 4.580 6.463 1.00 92.25 183 ARG A CA 1
ATOM 1440 C C . ARG A 1 183 ? -14.621 3.976 7.665 1.00 92.25 183 ARG A C 1
ATOM 1442 O O . ARG A 1 183 ? -14.401 4.423 8.785 1.00 92.25 183 ARG A O 1
ATOM 1449 N N . ARG A 1 184 ? -15.428 2.930 7.459 1.00 91.81 184 ARG A N 1
ATOM 1450 C CA . ARG A 1 184 ? -16.115 2.226 8.557 1.00 91.81 18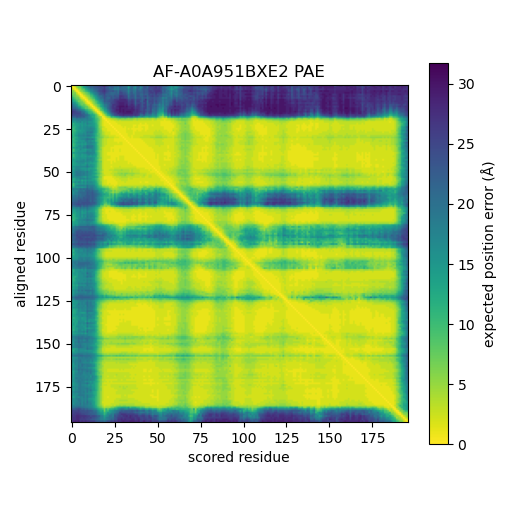4 ARG A CA 1
ATOM 1451 C C . ARG A 1 184 ? -15.141 1.578 9.537 1.00 91.81 184 ARG A C 1
ATOM 1453 O O . ARG A 1 184 ? -15.388 1.611 10.737 1.00 91.81 184 ARG A O 1
ATOM 1460 N N . ARG A 1 185 ? -14.035 1.003 9.050 1.00 90.38 185 ARG A N 1
ATOM 1461 C CA . ARG A 1 185 ? -12.983 0.429 9.905 1.00 90.38 185 ARG A CA 1
ATOM 1462 C C . ARG A 1 185 ? -12.386 1.483 10.832 1.00 90.38 185 ARG A C 1
ATOM 1464 O O . ARG A 1 185 ? -12.177 1.197 12.010 1.00 90.38 185 ARG A O 1
ATOM 1471 N N . LEU A 1 186 ? -12.115 2.667 10.289 1.00 88.25 186 LEU A N 1
ATOM 1472 C CA . LEU A 1 186 ? -11.580 3.802 11.033 1.00 88.25 186 LEU A CA 1
ATOM 1473 C C . LEU A 1 186 ? -12.602 4.305 12.068 1.00 88.25 186 LEU A C 1
ATOM 1475 O O . LEU A 1 186 ? -12.274 4.424 13.246 1.00 88.25 186 LEU A O 1
ATOM 1479 N N . GLU A 1 187 ? -13.867 4.471 11.668 1.00 86.12 187 GLU A N 1
ATOM 1480 C CA . GLU A 1 187 ? -14.975 4.864 12.556 1.00 86.12 187 GLU A CA 1
ATOM 1481 C C . GLU A 1 187 ? -15.212 3.867 13.702 1.00 86.12 187 GLU A C 1
ATOM 1483 O O . GLU A 1 187 ? -15.380 4.274 14.853 1.00 86.12 187 GLU A O 1
ATOM 1488 N N . GLY A 1 188 ? -15.144 2.563 13.424 1.00 80.25 188 GLY A N 1
ATOM 1489 C CA . GLY A 1 188 ? -15.299 1.510 14.430 1.00 80.25 188 GLY A CA 1
ATOM 1490 C C . GLY A 1 188 ? -14.203 1.492 15.501 1.00 80.25 188 GLY A C 1
ATOM 1491 O O . GLY A 1 188 ? -14.440 0.996 16.597 1.00 80.25 188 GLY A O 1
ATOM 1492 N N . GLN A 1 189 ? -13.017 2.052 15.232 1.00 69.75 189 GLN A N 1
ATOM 1493 C CA . GLN A 1 189 ? -11.989 2.231 16.267 1.00 69.75 189 GLN A CA 1
ATOM 1494 C C . GLN A 1 189 ? -12.296 3.399 17.194 1.00 69.75 189 GLN A C 1
ATOM 1496 O O . GLN A 1 189 ? -12.068 3.279 18.390 1.00 69.75 189 GLN A O 1
ATOM 1501 N N . GLY A 1 190 ? -12.860 4.491 16.670 1.00 53.06 190 GLY A N 1
ATOM 1502 C CA . GLY A 1 190 ? -13.270 5.631 17.492 1.00 53.06 190 GLY A CA 1
ATOM 1503 C C . GLY A 1 190 ? -14.511 5.353 18.351 1.00 53.06 190 GLY A C 1
ATOM 1504 O O . GLY A 1 190 ? -14.666 5.954 19.409 1.00 53.06 190 GLY A O 1
ATOM 1505 N N . GLY A 1 191 ? -15.389 4.439 17.919 1.00 46.22 191 GLY A N 1
ATOM 1506 C CA . GLY A 1 191 ? -16.649 4.118 18.603 1.00 46.22 191 GLY A CA 1
ATOM 1507 C C . GLY A 1 191 ? -16.522 3.279 19.882 1.00 46.22 191 GLY A C 1
ATOM 1508 O O . GLY A 1 191 ? -17.379 3.389 20.753 1.00 46.22 191 GLY A O 1
ATOM 1509 N N . ASN A 1 192 ? -15.453 2.490 20.039 1.00 46.19 192 ASN A N 1
ATOM 1510 C CA . ASN A 1 192 ? -15.237 1.663 21.238 1.00 46.19 192 ASN A CA 1
ATOM 1511 C C . ASN A 1 192 ? -14.836 2.465 22.491 1.00 46.19 192 ASN A C 1
ATOM 1513 O O . ASN A 1 192 ? -14.808 1.900 23.576 1.00 46.19 192 ASN A O 1
ATOM 1517 N N . PHE A 1 193 ? -14.554 3.764 22.356 1.00 44.34 193 PHE A N 1
ATOM 1518 C CA . PHE A 1 193 ? -14.108 4.629 23.457 1.00 44.34 193 PHE A CA 1
ATOM 1519 C C . PHE A 1 193 ? -15.181 5.610 23.951 1.00 44.34 193 PHE A C 1
ATOM 1521 O O . PHE A 1 193 ? -14.935 6.361 24.884 1.00 44.34 193 PHE A O 1
ATOM 1528 N N . ALA A 1 194 ? -16.372 5.630 23.343 1.00 40.00 194 ALA A N 1
ATOM 1529 C CA . ALA A 1 194 ? -17.478 6.496 23.770 1.00 40.00 194 ALA A CA 1
ATOM 1530 C C . ALA A 1 194 ? -18.442 5.814 24.767 1.00 40.00 194 ALA A C 1
ATOM 1532 O O . ALA A 1 194 ? -19.528 6.337 25.014 1.00 40.00 194 ALA A O 1
ATOM 1533 N N . ALA A 1 195 ? -18.083 4.634 25.286 1.00 35.38 195 ALA A N 1
ATOM 1534 C CA . ALA A 1 195 ? -18.950 3.780 26.103 1.00 35.38 195 ALA A CA 1
ATOM 1535 C C . ALA A 1 195 ? -18.403 3.455 27.512 1.00 35.38 195 ALA A C 1
ATOM 1537 O O . ALA A 1 195 ? -18.978 2.599 28.183 1.00 35.38 195 ALA A O 1
ATOM 1538 N N . GLU A 1 196 ? -17.355 4.141 27.974 1.00 32.19 196 GLU A N 1
ATOM 1539 C CA . GLU A 1 196 ? -16.885 4.123 29.376 1.00 32.19 196 GLU A CA 1
ATOM 1540 C C . GLU A 1 196 ? -17.013 5.514 30.005 1.00 32.19 196 GLU A C 1
ATOM 1542 O O . GLU A 1 196 ? -17.341 5.576 31.212 1.00 32.19 196 GLU A O 1
#

Solvent-accessible surface area (backbone atoms only — not comparable to full-atom values): 11103 Å² total; per-residue (Å²): 131,86,75,90,69,84,76,83,83,78,88,74,97,66,81,98,62,95,60,35,34,37,38,37,32,44,34,70,69,48,70,68,56,69,69,45,52,55,45,11,52,52,38,21,50,55,51,42,66,90,44,87,50,50,75,45,81,40,55,61,87,54,78,80,71,80,76,68,84,57,46,64,48,69,37,36,41,33,36,26,63,67,69,61,79,85,44,76,81,54,97,47,52,74,39,26,38,46,50,51,58,48,98,87,33,49,36,46,44,26,42,35,18,49,62,46,37,45,64,57,26,72,72,67,58,30,54,49,35,48,49,50,5,47,45,52,41,32,30,50,45,32,38,52,62,19,83,81,64,41,100,50,46,50,45,27,62,67,74,50,75,66,50,34,48,22,52,57,68,71,68,46,38,59,38,75,68,54,49,50,43,41,50,49,47,54,50,58,50,46,57,74,70,78,79,125

Sequence (196 aa):
MRYWNVLFLAVFAGNLDAGYRIEVVVCNFASLPEYEITTAEAEAAFAFHTIPAEVTWLDCATPSPKSEEGRTLRFLVRLRQDVPRYYLREVSLRTMGRAYLSDSGEGYVADVYCPAVEALAQLRVASESSLIGYTMAHELGHLLIGPGHAARGIMSADWGPLEMSRIAKRWLEFDLRDRTAIRRRLEGQGGNFAAE

Radius of gyration: 16.56 Å; Cα contacts (8 Å, |Δi|>4): 313; chains: 1; bounding box: 40×46×48 Å

pLDDT: mean 82.43, std 19.11, range [27.61, 98.0]

Foldseek 3Di:
DPDDDPPPPDDDPDDDDPFAEEEEEEAEQVPDDPVLVVLLQVLLVLQCPVARYHYHYHYPPDPDDDDPPFGYHAAYEYEHCDFPPVLPPDLFLVRQKDFDADPVQAGRYMYGHLVSLVVVCVVVLAHSSLSSNLSVNLNVLSNQQGDDADVAASRHRGQDSVNSNCSRVVNGYDDPVSSVSSNVSSVVRNVVPVPD

Secondary structure (DSSP, 8-state):
-------------------EEEEEEEEETT---HHHHHHHHHHHHHHTTTSSEEEEEEETTS--PPPPTTTEEEEEEEEESPPPGGGTT--SHHHHEEEE--TTS---EEEEEHHHHHHHHTTSSS-HHHHHHHHHHHHHHHHHH-S--BSSSTTBS---HHHHHHHHTT-----HHHHHHHH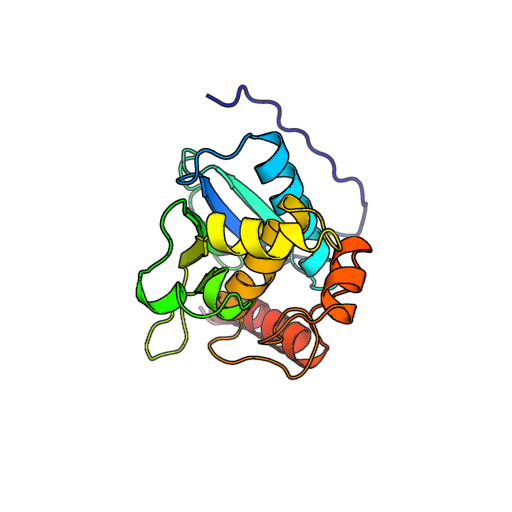HHHHHHHHTTS--

Nearest PDB structures (foldseek):
  5ue3-assembly1_A  TM=4.879E-01  e=7.940E-03  Homo sapiens
  3r5x-assembly1_A  TM=5.098E-01  e=6.207E-01  Bacillus anthracis
  4fpx-assembly1_A  TM=4.370E-01  e=2.654E+00  Helicobacter pylori 26695
  4fr5-assembly1_A  TM=3.650E-01  e=2.654E+00  Helicobacter pylori 26695